Protein AF-A0A936YXE8-F1 (afdb_monomer)

Sequence (282 aa):
MVDDRVSVTRVWHALALAWVVAALAACGGGGRDASGGSGGDGSFGRTAAPPQVSLSLRAPGLVLSEQELAVTVPFGSLPARRSVQVTLPPSVLDWGATSTTPRLQASASDPSPAGTGTVFLDFWPALPGTYTEAVQVFAEARTGDIGSFLDSKTITVTYTVTANDAVEVAFFPQGADLTWKQGTPEPEAAERTVLAKPGVIARQREIQYLTFPPAAASHPLVNGWWLDGPEFMPAAMVCADDEAGSSSCLPPGTYTARLRYEIVEDGRSSDVFWPVTLQVVP

Organism: NCBI:txid1926872

Mean predicted aligned error: 12.69 Å

Radius of gyration: 28.57 Å; Cα contacts (8 Å, |Δi|>4): 526; chains: 1; bounding box: 62×54×100 Å

Solvent-accessible surface area (backbone atoms only — not comparable to full-atom values): 17238 Å² total; per-residue (Å²): 138,84,86,86,75,77,84,88,77,76,64,75,73,63,53,67,60,56,50,59,65,55,54,69,71,68,80,66,88,88,83,87,79,89,88,81,83,85,89,80,95,74,97,70,81,87,72,76,76,75,84,82,78,80,78,78,80,76,77,87,37,77,43,64,78,57,49,69,46,81,46,78,39,48,42,70,60,73,70,76,75,43,76,38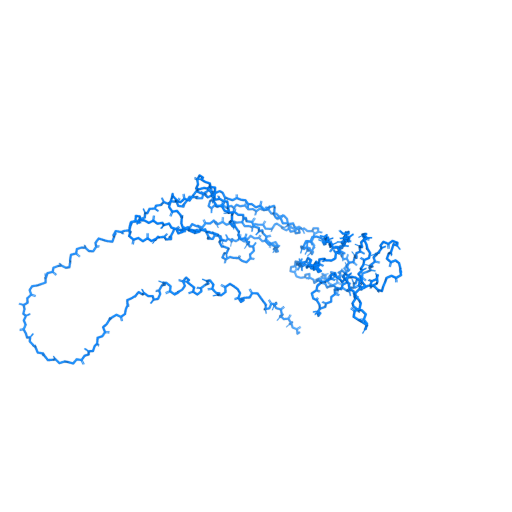,49,30,40,46,37,96,44,59,77,49,69,45,39,42,47,79,37,93,53,45,46,44,41,56,52,80,63,43,99,86,34,37,32,39,38,38,40,44,65,51,87,66,69,62,45,79,42,83,40,42,33,44,34,38,36,34,28,56,51,83,95,79,47,72,48,77,48,74,50,62,35,40,33,42,43,32,25,39,80,38,95,90,51,64,63,29,50,40,59,72,47,39,84,44,70,37,47,65,94,55,80,73,51,79,46,74,74,72,48,78,49,52,44,95,80,43,44,77,40,81,73,48,74,74,47,69,45,63,36,81,87,31,77,84,45,90,48,51,89,50,30,66,44,76,50,102,90,44,74,56,34,53,50,53,63,45,71,46,100,85,72,51,74,52,58,68,58,66,40,58,28,40,37,36,36,34,26,41,39,37,44,94,90,43,76,47,81,49,76,43,46,34,38,38,38,36,39,115

Nearest PDB structures (foldseek):
  8fwg-assembly1_W3  TM=2.254E-01  e=5.986E-04  Agrobacterium phage Milano
  8fxr-assembly1_S3  TM=2.329E-01  e=1.308E-03  Agrobacterium phage Milano
  8fxr-assembly1_U3  TM=2.269E-01  e=1.119E-03  Agrobacterium phage Milano
  8fxr-assembly1_73  TM=2.224E-01  e=1.308E-03  Agrobacterium phage Milano
  4wgk-assembly1_A  TM=4.251E-01  e=5.575E-02  Homo sapiens

Structure (mmCIF, N/CA/C/O backbone):
data_AF-A0A936YXE8-F1
#
_entry.id   AF-A0A936YXE8-F1
#
loop_
_atom_site.group_PDB
_atom_site.id
_atom_site.type_symbol
_atom_site.label_atom_id
_atom_site.label_alt_id
_atom_site.label_comp_id
_atom_site.label_asym_id
_atom_site.label_entity_id
_atom_site.label_seq_id
_atom_site.pdbx_PDB_ins_code
_atom_site.Cartn_x
_atom_site.Cartn_y
_atom_site.Cartn_z
_atom_site.occupancy
_atom_site.B_iso_or_equiv
_atom_site.auth_seq_id
_atom_site.auth_comp_id
_atom_site.auth_asym_id
_atom_site.auth_atom_id
_atom_site.pdbx_PDB_model_num
ATOM 1 N N . MET A 1 1 ? -25.794 17.349 -1.772 1.00 33.44 1 MET A N 1
ATOM 2 C CA . MET A 1 1 ? -24.549 18.140 -1.705 1.00 33.44 1 MET A CA 1
ATOM 3 C C . MET A 1 1 ? -23.424 17.126 -1.677 1.00 33.44 1 MET A C 1
ATOM 5 O O . MET A 1 1 ? -23.288 16.434 -0.680 1.00 33.44 1 MET A O 1
ATOM 9 N N . VAL A 1 2 ? -22.787 16.908 -2.825 1.00 28.45 2 VAL A N 1
ATOM 10 C CA . VAL A 1 2 ? -21.719 15.917 -3.022 1.00 28.45 2 VAL A CA 1
ATOM 11 C C . VAL A 1 2 ? -20.410 16.687 -2.900 1.00 28.45 2 VAL A C 1
ATOM 13 O O . VAL A 1 2 ? -20.225 17.658 -3.628 1.00 28.45 2 VAL A O 1
ATOM 16 N N . ASP A 1 3 ? -19.586 16.331 -1.920 1.00 25.86 3 ASP A N 1
ATOM 17 C CA . ASP A 1 3 ? -18.305 16.984 -1.641 1.00 25.86 3 ASP A CA 1
ATOM 18 C C . ASP A 1 3 ? -17.198 16.110 -2.246 1.00 25.86 3 ASP A C 1
ATOM 20 O O . ASP A 1 3 ? -16.768 15.120 -1.654 1.00 25.86 3 ASP A O 1
ATOM 24 N N . ASP A 1 4 ? -16.814 16.434 -3.482 1.00 32.56 4 ASP A N 1
ATOM 25 C CA . ASP A 1 4 ? -15.636 15.890 -4.156 1.00 32.56 4 ASP A CA 1
ATOM 26 C C . ASP A 1 4 ? -14.404 16.651 -3.654 1.00 32.56 4 ASP A C 1
ATOM 28 O O . ASP A 1 4 ? -14.085 17.745 -4.126 1.00 32.56 4 ASP A O 1
ATOM 32 N N . ARG A 1 5 ? -13.681 16.069 -2.695 1.00 28.09 5 ARG A N 1
ATOM 33 C CA . ARG A 1 5 ? -12.325 16.507 -2.343 1.00 28.09 5 ARG A CA 1
ATOM 34 C C . ARG A 1 5 ? -11.348 15.359 -2.530 1.00 28.09 5 ARG A C 1
ATOM 36 O O . ARG A 1 5 ? -10.971 14.663 -1.595 1.00 28.09 5 ARG A O 1
ATOM 43 N N . VAL A 1 6 ? -10.929 15.195 -3.781 1.00 30.84 6 VAL A N 1
ATOM 44 C CA . VAL A 1 6 ? -9.680 14.517 -4.138 1.00 30.84 6 VAL A CA 1
ATOM 45 C C . VAL A 1 6 ? -8.536 15.324 -3.518 1.00 30.84 6 VAL A C 1
ATOM 47 O O . VAL A 1 6 ? -8.451 16.534 -3.730 1.00 30.84 6 VAL A O 1
ATOM 50 N N . SER A 1 7 ? -7.678 14.685 -2.720 1.00 28.12 7 SER A N 1
ATOM 51 C CA . SER A 1 7 ? -6.535 15.338 -2.079 1.00 28.12 7 SER A CA 1
ATOM 52 C C . SER A 1 7 ? -5.498 15.767 -3.127 1.00 28.12 7 SER A C 1
ATOM 54 O O . SER A 1 7 ? -4.696 14.992 -3.647 1.00 28.12 7 SER A O 1
ATOM 56 N N . VAL A 1 8 ? -5.535 17.054 -3.470 1.00 31.64 8 VAL A N 1
ATOM 57 C CA . VAL A 1 8 ? -4.578 17.728 -4.351 1.00 31.64 8 VAL A CA 1
ATOM 58 C C . VAL A 1 8 ? -3.334 18.088 -3.539 1.00 31.64 8 VAL A C 1
ATOM 60 O O . VAL A 1 8 ? -3.192 19.221 -3.092 1.00 31.64 8 VAL A O 1
ATOM 63 N N . THR A 1 9 ? -2.417 17.143 -3.325 1.00 32.47 9 THR A N 1
ATOM 64 C CA . THR A 1 9 ? -1.121 17.496 -2.699 1.00 32.47 9 THR A CA 1
ATOM 65 C C . THR A 1 9 ? 0.112 16.817 -3.284 1.00 32.47 9 THR A C 1
ATOM 67 O O . THR A 1 9 ? 1.221 17.208 -2.939 1.00 32.47 9 THR A O 1
ATOM 70 N N . ARG A 1 10 ? -0.012 15.882 -4.237 1.00 39.97 10 ARG A N 1
ATOM 71 C CA . ARG A 1 10 ? 1.160 15.156 -4.779 1.00 39.97 10 ARG A CA 1
ATOM 72 C C . ARG A 1 10 ? 1.393 15.287 -6.287 1.00 39.97 10 ARG A C 1
ATOM 74 O O . ARG A 1 10 ? 2.032 14.439 -6.892 1.00 39.97 10 ARG A O 1
ATOM 81 N N . VAL A 1 11 ? 0.951 16.390 -6.895 1.00 37.09 11 VAL A N 1
ATOM 82 C CA . VAL A 1 11 ? 1.221 16.685 -8.323 1.00 37.09 11 VAL A CA 1
ATOM 83 C C . VAL A 1 11 ? 2.557 17.426 -8.540 1.00 37.09 11 VAL A C 1
ATOM 85 O O . VAL A 1 11 ? 3.088 17.448 -9.648 1.00 37.09 11 VAL A O 1
ATOM 88 N N . TRP A 1 12 ? 3.178 17.975 -7.491 1.00 29.72 12 TRP A N 1
ATOM 89 C CA . TRP A 1 12 ? 4.322 18.883 -7.660 1.00 29.72 12 TRP A CA 1
ATOM 90 C C . TRP A 1 12 ? 5.670 18.222 -7.993 1.00 29.72 12 TRP A C 1
ATOM 92 O O . TRP A 1 12 ? 6.509 18.882 -8.595 1.00 29.72 12 TRP A O 1
ATOM 102 N N . HIS A 1 13 ? 5.874 16.928 -7.713 1.00 31.58 13 HIS A N 1
ATOM 103 C CA . HIS A 1 13 ? 7.137 16.249 -8.062 1.00 31.58 13 HIS A CA 1
ATOM 104 C C . HIS A 1 13 ? 7.093 15.498 -9.406 1.00 31.58 13 HIS A C 1
ATOM 106 O O . HIS A 1 13 ? 8.131 15.329 -10.040 1.00 31.58 13 HIS A O 1
ATOM 112 N N . ALA A 1 14 ? 5.907 15.131 -9.906 1.00 34.88 14 ALA A N 1
ATOM 113 C CA . ALA A 1 14 ? 5.763 14.494 -11.221 1.00 34.88 14 ALA A CA 1
ATOM 114 C C . ALA A 1 14 ? 5.843 15.498 -12.392 1.00 34.88 14 ALA A C 1
ATOM 116 O O . ALA A 1 14 ? 6.224 15.137 -13.505 1.00 34.88 14 ALA A O 1
ATOM 117 N N . LEU A 1 15 ? 5.539 16.779 -12.149 1.00 34.34 15 LEU A N 1
ATOM 118 C CA . LEU A 1 15 ? 5.601 17.819 -13.181 1.00 34.34 15 LEU A CA 1
ATOM 119 C C . LEU A 1 15 ? 7.034 18.229 -13.556 1.00 34.34 15 LEU A C 1
ATOM 121 O O . LEU A 1 15 ? 7.252 18.652 -14.688 1.00 34.34 15 LEU A O 1
ATOM 125 N N . ALA A 1 16 ? 8.021 18.067 -12.670 1.00 35.66 16 ALA A N 1
ATOM 126 C CA . ALA A 1 16 ? 9.399 18.476 -12.960 1.00 35.66 16 ALA A CA 1
ATOM 127 C C . ALA A 1 16 ? 10.085 17.585 -14.020 1.00 35.66 16 ALA A C 1
ATOM 129 O O . ALA A 1 16 ? 10.886 18.080 -14.808 1.00 35.66 16 ALA A O 1
ATOM 130 N N . LEU A 1 17 ? 9.726 16.297 -14.103 1.00 35.75 17 LEU A N 1
ATOM 131 C CA . LEU A 1 17 ? 10.278 15.356 -15.091 1.00 35.75 17 LEU A CA 1
ATOM 132 C C . LEU A 1 17 ? 9.481 15.313 -16.405 1.00 35.75 17 LEU A C 1
ATOM 134 O O . LEU A 1 17 ? 10.069 15.114 -17.468 1.00 35.75 17 LEU A O 1
ATOM 138 N N . ALA A 1 18 ? 8.174 15.597 -16.373 1.00 37.59 18 ALA A N 1
ATOM 139 C CA . ALA A 1 18 ? 7.367 15.726 -17.591 1.00 37.59 18 ALA A CA 1
ATOM 140 C C . ALA A 1 18 ? 7.811 16.913 -18.475 1.00 37.59 18 ALA A C 1
ATOM 142 O O . ALA A 1 18 ? 7.709 16.850 -19.702 1.00 37.59 18 ALA A O 1
ATOM 143 N N . TRP A 1 19 ? 8.371 17.972 -17.876 1.00 33.53 19 TRP A N 1
ATOM 144 C CA . TRP A 1 19 ? 8.903 19.120 -18.619 1.00 33.53 19 TRP A CA 1
ATOM 145 C C . TRP A 1 19 ? 10.208 18.824 -19.373 1.00 33.53 19 TRP A C 1
ATOM 147 O O . TRP A 1 19 ? 10.432 19.406 -20.434 1.00 33.53 19 TRP A O 1
ATOM 157 N N . VAL A 1 20 ? 11.038 17.887 -18.904 1.00 39.16 20 VAL A N 1
ATOM 158 C CA . VAL A 1 20 ? 12.301 17.543 -19.585 1.00 39.16 20 VAL A CA 1
ATOM 159 C C . VAL A 1 20 ? 12.040 16.754 -20.875 1.00 39.16 20 VAL A C 1
ATOM 161 O O . VAL A 1 20 ? 12.696 16.995 -21.888 1.00 39.16 20 VAL A O 1
ATOM 164 N N . VAL A 1 21 ? 11.014 15.896 -20.893 1.00 41.50 21 VAL A N 1
ATOM 165 C CA . VAL A 1 21 ? 10.631 15.135 -22.098 1.00 41.50 21 VAL A CA 1
ATOM 166 C C . VAL A 1 21 ? 9.913 16.020 -23.130 1.00 41.50 21 VAL A C 1
ATOM 168 O O . VAL A 1 21 ? 10.118 15.851 -24.330 1.00 41.50 21 VAL A O 1
ATOM 171 N N . ALA A 1 22 ? 9.139 17.023 -22.695 1.00 39.38 22 ALA A N 1
ATOM 172 C CA . ALA A 1 22 ? 8.497 17.978 -23.605 1.00 39.38 22 ALA A CA 1
ATOM 173 C C . ALA A 1 22 ? 9.480 19.011 -24.201 1.00 39.38 22 ALA A C 1
ATOM 175 O O . ALA A 1 22 ? 9.325 19.413 -25.356 1.00 39.38 22 ALA A O 1
ATOM 176 N N . ALA A 1 23 ? 10.521 19.414 -23.461 1.00 38.66 23 ALA A N 1
ATOM 177 C CA . ALA A 1 23 ? 11.501 20.397 -23.933 1.00 38.66 23 ALA A CA 1
ATOM 178 C C . ALA A 1 23 ? 12.436 19.856 -25.035 1.00 38.66 23 ALA A C 1
ATOM 180 O O . ALA A 1 23 ? 12.863 20.615 -25.906 1.00 38.66 23 ALA A O 1
ATOM 181 N N . LEU A 1 24 ? 12.700 18.546 -25.069 1.00 40.72 24 LEU A N 1
ATOM 182 C CA . LEU A 1 24 ? 13.531 17.919 -26.108 1.00 40.72 24 LEU A CA 1
ATOM 183 C C . LEU A 1 24 ? 12.805 17.721 -27.451 1.00 40.72 24 LEU A C 1
ATOM 185 O O . LEU A 1 24 ? 13.463 17.556 -28.475 1.00 40.72 24 LEU A O 1
ATOM 189 N N . ALA A 1 25 ? 11.471 17.828 -27.484 1.00 40.38 25 ALA A N 1
ATOM 190 C CA . ALA A 1 25 ? 10.690 17.830 -28.724 1.00 40.38 25 ALA A CA 1
ATOM 191 C C . ALA A 1 25 ? 10.506 19.238 -29.338 1.00 40.38 25 ALA A C 1
ATOM 193 O O . ALA A 1 25 ? 10.075 19.348 -30.485 1.00 40.38 25 ALA A O 1
ATOM 194 N N . ALA A 1 26 ? 10.843 20.312 -28.610 1.00 37.78 26 ALA A N 1
ATOM 195 C CA . ALA A 1 26 ? 10.640 21.698 -29.053 1.00 37.78 26 ALA A CA 1
ATOM 196 C C . ALA A 1 26 ? 11.898 22.378 -29.637 1.00 37.78 26 ALA A C 1
ATOM 198 O O . ALA A 1 26 ? 11.785 23.414 -30.290 1.00 37.78 26 ALA A O 1
ATOM 199 N N . CYS A 1 27 ? 13.090 21.790 -29.489 1.00 39.31 27 CYS A N 1
ATOM 200 C CA . CYS A 1 27 ? 14.314 22.258 -30.156 1.00 39.31 27 CYS A CA 1
ATOM 201 C C . CYS A 1 27 ? 14.514 21.550 -31.504 1.00 39.31 27 CYS A C 1
ATOM 203 O O . CYS A 1 27 ? 15.524 20.899 -31.754 1.00 39.31 27 CYS A O 1
ATOM 205 N N . GLY A 1 28 ? 13.518 21.668 -32.381 1.00 37.16 28 GLY A N 1
ATOM 206 C CA . GLY A 1 28 ? 13.528 21.088 -33.718 1.00 37.16 28 GLY A CA 1
ATOM 207 C C . GLY A 1 28 ? 12.976 22.061 -34.751 1.00 37.16 28 GLY A C 1
ATOM 208 O O . GLY A 1 28 ? 11.832 21.936 -35.156 1.00 37.16 28 GLY A O 1
ATOM 209 N N . GLY A 1 29 ? 13.813 23.001 -35.197 1.00 42.44 29 GLY A N 1
ATOM 210 C CA . GLY A 1 29 ? 13.682 23.645 -36.508 1.00 42.44 29 GLY A CA 1
ATOM 211 C C . GLY A 1 29 ? 12.613 24.735 -36.651 1.00 42.44 29 GLY A C 1
ATOM 212 O O . GLY A 1 29 ? 11.443 24.464 -36.883 1.00 42.44 29 GLY A O 1
ATOM 213 N N . GLY A 1 30 ? 13.061 25.990 -36.665 1.00 33.00 30 GLY A N 1
ATOM 214 C CA . GLY A 1 30 ? 12.252 27.145 -37.058 1.00 33.00 30 GLY A CA 1
ATOM 215 C C . GLY A 1 30 ? 13.126 28.279 -37.577 1.00 33.00 30 GLY A C 1
ATOM 216 O O . GLY A 1 30 ? 13.186 29.344 -36.976 1.00 33.00 30 GLY A O 1
ATOM 217 N N . GLY A 1 31 ? 13.876 28.019 -38.648 1.00 39.53 31 GLY A N 1
ATOM 218 C CA . GLY A 1 31 ? 14.561 29.056 -39.415 1.00 39.53 31 GLY A CA 1
ATOM 219 C C . GLY A 1 31 ? 13.684 29.565 -40.560 1.00 39.53 31 GLY A C 1
ATOM 220 O O . GLY A 1 31 ? 12.925 28.778 -41.129 1.00 39.53 31 GLY A O 1
ATOM 221 N N . ARG A 1 32 ? 13.912 30.840 -40.916 1.00 37.28 32 ARG A N 1
ATOM 222 C CA . ARG A 1 32 ? 13.441 31.650 -42.065 1.00 37.28 32 ARG A CA 1
ATOM 223 C C . ARG A 1 32 ? 12.369 32.692 -41.736 1.00 37.28 32 ARG A C 1
ATOM 225 O O . ARG A 1 32 ? 11.424 32.396 -41.022 1.00 37.28 32 ARG A O 1
ATOM 232 N N . ASP A 1 33 ? 12.373 33.902 -42.289 1.00 38.84 33 ASP A N 1
ATOM 233 C CA . ASP A 1 33 ? 13.367 34.702 -43.021 1.00 38.84 33 ASP A CA 1
ATOM 234 C C . ASP A 1 33 ? 12.804 36.130 -43.098 1.00 38.84 33 ASP A C 1
ATOM 236 O O . ASP A 1 33 ? 11.589 36.334 -43.162 1.00 38.84 33 ASP A O 1
ATOM 240 N N . ALA A 1 34 ? 13.698 37.116 -43.130 1.00 41.16 34 ALA A N 1
ATOM 241 C CA . ALA A 1 34 ? 13.383 38.487 -43.494 1.00 41.16 34 ALA A CA 1
ATOM 242 C C . ALA A 1 34 ? 13.090 38.580 -45.002 1.00 41.16 34 ALA A C 1
ATOM 244 O O . ALA A 1 34 ? 13.895 38.169 -45.836 1.00 41.16 34 ALA A O 1
ATOM 245 N N . SER A 1 35 ? 11.945 39.161 -45.357 1.00 39.97 35 SER A N 1
ATOM 246 C CA . SER A 1 35 ? 11.599 39.525 -46.728 1.00 39.97 35 SER A CA 1
ATOM 247 C C . SER A 1 35 ? 12.104 40.930 -47.056 1.00 39.97 35 SER A C 1
ATOM 249 O O . SER A 1 35 ? 11.705 41.892 -46.398 1.00 39.97 35 SER A O 1
ATOM 251 N N . GLY A 1 36 ? 12.896 41.065 -48.122 1.00 39.38 36 GLY A N 1
ATOM 252 C CA . GLY A 1 36 ? 13.158 42.366 -48.731 1.00 39.38 36 GLY A CA 1
ATOM 253 C C . GLY A 1 36 ? 14.177 42.350 -49.868 1.00 39.38 36 GLY A C 1
ATOM 254 O O . GLY A 1 36 ? 15.348 42.604 -49.626 1.00 39.38 36 GLY A O 1
ATOM 255 N N . GLY A 1 37 ? 13.706 42.168 -51.108 1.00 37.62 37 GLY A N 1
ATOM 256 C CA . GLY A 1 37 ? 14.281 42.896 -52.248 1.00 37.62 37 GLY A CA 1
ATOM 257 C C . GLY A 1 37 ? 14.850 42.096 -53.425 1.00 37.62 37 GLY A C 1
ATOM 258 O O . GLY A 1 37 ? 15.997 41.680 -53.405 1.00 37.62 37 GLY A O 1
ATOM 259 N N . SER A 1 38 ? 14.064 42.086 -54.509 1.00 44.56 38 SER A N 1
ATOM 260 C CA . SER A 1 38 ? 14.473 42.437 -55.883 1.00 44.56 38 SER A CA 1
ATOM 261 C C . SER A 1 38 ? 15.465 41.551 -56.663 1.00 44.56 38 SER A C 1
ATOM 263 O O . SER A 1 38 ? 16.673 41.744 -56.591 1.00 44.56 38 SER A O 1
ATOM 265 N N . GLY A 1 39 ? 14.902 40.813 -57.631 1.00 45.38 39 GLY A N 1
ATOM 266 C CA . GLY A 1 39 ? 15.361 40.845 -59.029 1.00 45.38 39 GLY A CA 1
ATOM 267 C C . GLY A 1 39 ? 16.267 39.703 -59.497 1.00 45.38 39 GLY A C 1
ATOM 268 O O . GLY A 1 39 ? 17.323 39.464 -58.926 1.00 45.38 39 GLY A O 1
ATOM 269 N N . GLY A 1 40 ? 15.889 39.066 -60.610 1.00 38.94 40 GLY A N 1
ATOM 270 C CA . GLY A 1 40 ? 16.812 38.280 -61.433 1.00 38.94 40 GLY A CA 1
ATOM 271 C C . GLY A 1 40 ? 16.224 36.984 -61.978 1.00 38.94 40 GLY A C 1
ATOM 272 O O . GLY A 1 40 ? 16.252 35.958 -61.306 1.00 38.94 40 GLY A O 1
ATOM 273 N N . ASP A 1 41 ? 15.748 37.032 -63.223 1.00 53.50 41 ASP A N 1
ATOM 274 C CA . ASP A 1 41 ? 15.523 35.853 -64.058 1.00 53.50 41 ASP A CA 1
ATOM 275 C C . ASP A 1 41 ? 16.834 35.076 -64.249 1.00 53.50 41 ASP A C 1
ATOM 277 O O . ASP A 1 41 ? 17.849 35.628 -64.678 1.00 53.50 41 ASP A O 1
ATOM 281 N N . GLY A 1 42 ? 16.809 33.776 -63.956 1.00 39.50 42 GLY A N 1
ATOM 282 C CA . GLY A 1 42 ? 17.956 32.892 -64.134 1.00 39.50 42 GLY A CA 1
ATOM 283 C C . GLY A 1 42 ? 17.540 31.430 -64.089 1.00 39.50 42 GLY A C 1
ATOM 284 O O . GLY A 1 42 ? 17.472 30.824 -63.023 1.00 39.50 42 GLY A O 1
ATOM 285 N N . SER A 1 43 ? 17.260 30.848 -65.256 1.00 53.34 43 SER A N 1
ATOM 286 C CA . SER A 1 43 ? 17.037 29.412 -65.389 1.00 53.34 43 SER A CA 1
ATOM 287 C C . SER A 1 43 ? 18.349 28.663 -65.131 1.00 53.34 43 SER A C 1
ATOM 289 O O . SER A 1 43 ? 19.243 28.669 -65.976 1.00 53.34 43 SER A O 1
ATOM 291 N N . PHE A 1 44 ? 18.458 27.988 -63.991 1.00 42.12 44 PHE A N 1
ATOM 292 C CA . PHE A 1 44 ? 19.513 27.009 -63.735 1.00 42.12 44 PHE A CA 1
ATOM 293 C C . PHE A 1 44 ? 18.900 25.722 -63.184 1.00 42.12 44 PHE A C 1
ATOM 295 O O . PHE A 1 44 ? 17.954 25.740 -62.397 1.00 42.12 44 PHE A O 1
ATOM 302 N N . GLY A 1 45 ? 19.393 24.604 -63.718 1.00 47.56 45 GLY A N 1
ATOM 303 C CA . GLY A 1 45 ? 18.812 23.273 -63.614 1.00 47.56 45 GLY A CA 1
ATOM 304 C C . GLY A 1 45 ? 18.495 22.828 -62.190 1.00 47.56 45 GLY A C 1
ATOM 305 O O . GLY A 1 45 ? 19.242 23.077 -61.249 1.00 47.56 45 GLY A O 1
ATOM 306 N N . ARG A 1 46 ? 17.377 22.109 -62.059 1.00 42.31 46 ARG A N 1
ATOM 307 C CA . ARG A 1 46 ? 17.005 21.378 -60.848 1.00 42.31 46 ARG A CA 1
ATOM 308 C C . ARG A 1 46 ? 18.040 20.282 -60.591 1.00 42.31 46 ARG A C 1
ATOM 310 O O . ARG A 1 46 ? 17.918 19.178 -61.115 1.00 42.31 46 ARG A O 1
ATOM 317 N N . THR A 1 47 ? 19.050 20.576 -59.784 1.00 49.50 47 THR A N 1
ATOM 318 C CA . THR A 1 47 ? 19.871 19.550 -59.143 1.00 49.50 47 THR A CA 1
ATOM 319 C C . THR A 1 47 ? 18.956 18.801 -58.181 1.00 49.50 47 THR A C 1
ATOM 321 O O . THR A 1 47 ? 18.425 19.391 -57.240 1.00 49.50 47 THR A O 1
ATOM 324 N N . ALA A 1 48 ? 18.692 17.524 -58.461 1.00 56.44 48 ALA A N 1
ATOM 325 C CA . ALA A 1 48 ? 17.942 16.666 -57.555 1.00 56.44 48 ALA A CA 1
ATOM 326 C C . ALA A 1 48 ? 18.605 16.714 -56.171 1.00 56.44 48 ALA A C 1
ATOM 328 O O . ALA A 1 48 ? 19.820 16.532 -56.065 1.00 56.44 48 ALA A O 1
ATOM 329 N N . ALA A 1 49 ? 17.822 17.001 -55.128 1.00 56.81 49 ALA A N 1
ATOM 330 C CA . ALA A 1 49 ? 18.316 16.941 -53.760 1.00 56.81 49 ALA A CA 1
ATOM 331 C C . ALA A 1 49 ? 18.918 15.542 -53.525 1.00 56.81 49 ALA A C 1
ATOM 333 O O . ALA A 1 49 ? 18.281 14.553 -53.906 1.00 56.81 49 ALA A O 1
ATOM 334 N N . PRO A 1 50 ? 20.134 15.434 -52.958 1.00 56.88 50 PRO A N 1
ATOM 335 C CA . PRO A 1 50 ? 20.725 14.135 -52.680 1.00 56.88 50 PRO A CA 1
ATOM 336 C C . PRO A 1 50 ? 19.769 13.344 -51.776 1.00 56.88 50 PRO A C 1
ATOM 338 O O . PRO A 1 50 ? 19.147 13.947 -50.894 1.00 56.88 50 PRO A O 1
ATOM 341 N N . PRO A 1 51 ? 19.615 12.024 -51.986 1.00 49.41 51 PRO A N 1
ATOM 342 C CA . PRO A 1 51 ? 18.761 11.209 -51.137 1.00 49.41 51 PRO A CA 1
ATOM 343 C C . PRO A 1 51 ? 19.213 11.386 -49.688 1.00 49.41 51 PRO A C 1
ATOM 345 O O . PRO A 1 51 ? 20.346 11.059 -49.333 1.00 49.41 51 PRO A O 1
ATOM 348 N N . GLN A 1 52 ? 18.340 11.953 -48.857 1.00 42.66 52 GLN A N 1
ATOM 349 C CA . GLN A 1 52 ? 18.578 12.019 -47.425 1.00 42.66 52 GLN A CA 1
ATOM 350 C C . GLN A 1 52 ? 18.446 10.595 -46.891 1.00 42.66 52 GLN A C 1
ATOM 352 O O . GLN A 1 52 ? 17.346 10.084 -46.699 1.00 42.66 52 GLN A O 1
ATOM 357 N N . VAL A 1 53 ? 19.582 9.922 -46.718 1.00 40.94 53 VAL A N 1
ATOM 358 C CA . VAL A 1 53 ? 19.638 8.634 -46.034 1.00 40.94 53 VAL A CA 1
ATOM 359 C C . VAL A 1 53 ? 19.447 8.920 -44.549 1.00 40.94 53 VAL A C 1
ATOM 361 O O . VAL A 1 53 ? 20.380 9.323 -43.856 1.00 40.94 53 VAL A O 1
ATOM 364 N N . SER A 1 54 ? 18.223 8.742 -44.057 1.00 41.28 54 SER A N 1
ATOM 365 C CA . SER A 1 54 ? 17.940 8.710 -42.624 1.00 41.28 54 SER A CA 1
ATOM 366 C C . SER A 1 54 ? 18.587 7.454 -42.032 1.00 41.28 54 SER A C 1
ATOM 368 O O . SER A 1 54 ? 17.979 6.387 -41.980 1.00 41.28 54 SER A O 1
ATOM 370 N N . LEU A 1 55 ? 19.852 7.558 -41.622 1.00 40.88 55 LEU A N 1
ATOM 371 C CA . LEU A 1 55 ? 20.531 6.536 -40.827 1.00 40.88 55 LEU A CA 1
ATOM 372 C C . LEU A 1 55 ? 19.901 6.514 -39.429 1.00 40.88 55 LEU A C 1
ATOM 374 O O . LEU A 1 55 ? 20.361 7.168 -38.500 1.00 40.88 55 LEU A O 1
ATOM 378 N N . SER A 1 56 ? 18.818 5.751 -39.289 1.00 43.25 56 SER A N 1
ATOM 379 C CA . SER A 1 56 ? 18.309 5.296 -37.996 1.00 43.25 56 SER A CA 1
ATOM 380 C C . SER A 1 56 ? 19.316 4.286 -37.438 1.00 43.25 56 SER A C 1
ATOM 382 O O . SER A 1 56 ? 19.162 3.074 -37.611 1.00 43.25 56 SER A O 1
ATOM 384 N N . LEU A 1 57 ? 20.377 4.776 -36.797 1.00 44.91 57 LEU A N 1
ATOM 385 C CA . LEU A 1 57 ? 21.324 3.938 -36.069 1.00 44.91 57 LEU A CA 1
ATOM 386 C C . LEU A 1 57 ? 20.652 3.469 -34.765 1.00 44.91 57 LEU A C 1
ATOM 388 O O . LEU A 1 57 ? 20.887 4.006 -33.689 1.00 44.91 57 LEU A O 1
ATOM 392 N N . ARG A 1 58 ? 19.751 2.484 -34.860 1.00 48.38 58 ARG A N 1
ATOM 393 C CA . ARG A 1 58 ? 19.278 1.745 -33.686 1.00 48.38 58 ARG A CA 1
ATOM 394 C C . ARG A 1 58 ? 20.425 0.835 -33.266 1.00 48.38 58 ARG A C 1
ATOM 396 O O . ARG A 1 58 ? 20.658 -0.176 -33.920 1.00 48.38 58 ARG A O 1
ATOM 403 N N . ALA A 1 59 ? 21.131 1.181 -32.200 1.00 51.53 59 ALA A N 1
ATOM 404 C CA . ALA A 1 59 ? 21.858 0.187 -31.425 1.00 51.53 59 ALA A CA 1
ATOM 405 C C . ALA A 1 59 ? 20.870 -0.365 -30.381 1.00 51.53 59 ALA A C 1
ATOM 407 O O . ALA A 1 59 ? 20.684 0.270 -29.345 1.00 51.53 59 ALA A O 1
ATOM 408 N N . PRO A 1 60 ? 20.149 -1.473 -30.654 1.00 61.38 60 PRO A N 1
ATOM 409 C CA . PRO A 1 60 ? 19.316 -2.097 -29.637 1.00 61.38 60 PRO A CA 1
ATOM 410 C C . PRO A 1 60 ? 20.227 -2.618 -28.527 1.00 61.38 60 PRO A C 1
ATOM 412 O O . PRO A 1 60 ? 21.191 -3.334 -28.798 1.00 61.38 60 PRO A O 1
ATOM 415 N N . GLY A 1 61 ? 19.924 -2.258 -27.287 1.00 80.62 61 GLY A N 1
ATOM 416 C CA . GLY A 1 61 ? 20.698 -2.729 -26.140 1.00 80.62 61 GLY A CA 1
ATOM 417 C C . GLY A 1 61 ? 19.854 -2.966 -24.902 1.00 80.62 61 GLY A C 1
ATOM 418 O O . GLY A 1 61 ? 20.207 -3.823 -24.098 1.00 80.62 61 GLY A O 1
ATOM 419 N N . LEU A 1 62 ? 18.718 -2.273 -24.776 1.00 90.50 62 LEU A N 1
ATOM 420 C CA . LEU A 1 62 ? 17.774 -2.518 -23.699 1.00 90.50 62 LEU A CA 1
ATOM 421 C C . LEU A 1 62 ? 16.896 -3.732 -24.031 1.00 90.50 62 LEU A C 1
ATOM 423 O O . LEU A 1 62 ? 16.080 -3.702 -24.962 1.00 90.50 62 LEU A O 1
ATOM 427 N N . VAL A 1 63 ? 17.039 -4.797 -23.247 1.00 94.06 63 VAL A N 1
ATOM 428 C CA . VAL A 1 63 ? 16.228 -6.016 -23.360 1.00 94.06 63 VAL A CA 1
ATOM 429 C C . VAL A 1 63 ? 15.525 -6.272 -22.036 1.00 94.06 63 VAL A C 1
ATOM 431 O O . VAL A 1 63 ? 16.154 -6.304 -20.985 1.00 94.06 63 VAL A O 1
ATOM 434 N N . LEU A 1 64 ? 14.211 -6.470 -22.093 1.00 94.56 64 LEU A N 1
ATOM 435 C CA . LEU A 1 64 ? 13.402 -6.866 -20.945 1.00 94.56 64 LEU A CA 1
ATOM 436 C C . LEU A 1 64 ? 13.188 -8.378 -20.988 1.00 94.56 64 LEU A C 1
ATOM 438 O O . LEU A 1 64 ? 12.872 -8.912 -22.054 1.00 94.56 64 LEU A O 1
ATOM 442 N N . SER A 1 65 ? 13.313 -9.057 -19.846 1.00 94.94 65 SER A N 1
ATOM 443 C CA . SER A 1 65 ? 12.987 -10.486 -19.744 1.00 94.94 65 SER A CA 1
ATOM 444 C C . SER A 1 65 ? 11.504 -10.763 -19.987 1.00 94.94 65 SER A C 1
ATOM 446 O O . SER A 1 65 ? 11.144 -11.856 -20.411 1.00 94.94 65 SER A O 1
ATOM 448 N N . GLU A 1 66 ? 10.652 -9.774 -19.710 1.00 94.00 66 GLU A N 1
ATOM 449 C CA . GLU A 1 66 ? 9.202 -9.836 -19.856 1.00 94.00 66 GLU A CA 1
ATOM 450 C C . GLU A 1 66 ? 8.678 -8.442 -20.235 1.00 94.00 66 GLU A C 1
ATOM 452 O O . GLU A 1 66 ? 9.100 -7.437 -19.663 1.00 94.00 66 GLU A O 1
ATOM 457 N N . GLN A 1 67 ? 7.794 -8.371 -21.232 1.00 94.81 67 GLN A N 1
ATOM 458 C CA . GLN A 1 67 ? 7.174 -7.114 -21.691 1.00 94.81 67 GLN A CA 1
ATOM 459 C C . GLN A 1 67 ? 5.676 -7.059 -21.387 1.00 94.81 67 GLN A C 1
ATOM 461 O O . GLN A 1 67 ? 5.076 -5.990 -21.452 1.00 94.81 67 GLN A O 1
ATOM 466 N N . GLU A 1 68 ? 5.083 -8.195 -21.033 1.00 96.94 68 GLU A N 1
ATOM 467 C CA . GLU A 1 68 ? 3.675 -8.325 -20.694 1.00 96.94 68 GLU A CA 1
ATOM 468 C C . GLU A 1 68 ? 3.563 -9.128 -19.404 1.00 96.94 68 GLU A C 1
ATOM 470 O O . GLU A 1 68 ? 4.010 -10.268 -19.356 1.00 96.94 68 GLU A O 1
ATOM 475 N N . LEU A 1 69 ? 2.967 -8.541 -18.368 1.00 96.62 69 LEU A N 1
ATOM 476 C CA . LEU A 1 69 ? 2.627 -9.245 -17.136 1.00 96.62 69 LEU A CA 1
ATOM 477 C C . LEU A 1 69 ? 1.116 -9.290 -16.961 1.00 96.62 69 LEU A C 1
ATOM 479 O O . LEU A 1 69 ? 0.429 -8.281 -17.113 1.00 96.62 69 LEU A O 1
ATOM 483 N N . ALA A 1 70 ? 0.606 -10.441 -16.539 1.00 97.25 70 ALA A N 1
ATOM 484 C CA . ALA A 1 70 ? -0.756 -10.577 -16.046 1.00 97.25 70 ALA A CA 1
ATOM 485 C C . ALA A 1 70 ? -0.726 -10.863 -14.543 1.00 97.25 70 ALA A C 1
ATOM 487 O O . ALA A 1 70 ? -0.056 -11.789 -14.083 1.00 97.25 70 ALA A O 1
ATOM 488 N N . VAL A 1 71 ? -1.458 -10.064 -13.770 1.00 97.50 71 VAL A N 1
ATOM 489 C CA . VAL A 1 71 ? -1.550 -10.192 -12.313 1.00 97.50 71 VAL A CA 1
ATOM 490 C C . VAL A 1 71 ? -3.017 -10.191 -11.919 1.00 97.50 71 VAL A C 1
ATOM 492 O O . VAL A 1 71 ? -3.773 -9.321 -12.339 1.00 97.50 71 VAL A O 1
ATOM 495 N N . THR A 1 72 ? -3.431 -11.180 -11.128 1.00 98.12 72 THR A N 1
ATOM 496 C CA . THR A 1 72 ? -4.808 -11.301 -10.635 1.00 98.12 72 THR A CA 1
ATOM 497 C C . THR A 1 72 ? -4.813 -11.501 -9.127 1.00 98.12 72 THR A C 1
ATOM 499 O O . THR A 1 72 ? -4.109 -12.377 -8.627 1.00 98.12 72 THR A O 1
ATOM 502 N N . VAL A 1 73 ? -5.607 -10.707 -8.410 1.00 97.38 73 VAL A N 1
ATOM 503 C CA . VAL A 1 73 ? -5.795 -10.803 -6.951 1.00 97.38 73 VAL A CA 1
ATOM 504 C C . VAL A 1 73 ? -7.255 -10.544 -6.580 1.00 97.38 73 VAL A C 1
ATOM 506 O O . VAL A 1 73 ? -7.938 -9.821 -7.303 1.00 97.38 73 VAL A O 1
ATOM 509 N N . PRO A 1 74 ? -7.758 -11.092 -5.465 1.00 97.19 74 PRO A N 1
ATOM 510 C CA . PRO A 1 74 ? -9.072 -10.722 -4.958 1.00 97.19 74 PRO A CA 1
ATOM 511 C C . PRO A 1 74 ? -9.073 -9.310 -4.368 1.00 97.19 74 PRO A C 1
ATOM 513 O O . PRO A 1 74 ? -8.075 -8.847 -3.808 1.00 97.19 74 PRO A O 1
ATOM 516 N N . PHE A 1 75 ? -10.225 -8.641 -4.430 1.00 96.38 75 PHE A N 1
ATOM 517 C CA . PHE A 1 75 ? -10.454 -7.391 -3.712 1.00 96.38 75 PHE A CA 1
ATOM 518 C C . PHE A 1 75 ? -10.165 -7.563 -2.213 1.00 96.38 75 PHE A C 1
ATOM 520 O O . PHE A 1 75 ? -10.553 -8.563 -1.601 1.00 96.38 75 PHE A O 1
ATOM 527 N N . GLY A 1 76 ? -9.447 -6.594 -1.637 1.00 93.38 76 GLY A N 1
ATOM 528 C CA . GLY A 1 76 ? -8.923 -6.671 -0.269 1.00 93.38 76 GLY A CA 1
ATOM 529 C C . GLY A 1 76 ? -7.505 -7.232 -0.137 1.00 93.38 76 GLY A C 1
ATOM 530 O O . GLY A 1 76 ? -7.007 -7.359 0.980 1.00 93.38 76 GLY A O 1
ATOM 531 N N . SER A 1 77 ? -6.843 -7.558 -1.250 1.00 94.12 77 SER A N 1
ATOM 532 C CA . SER A 1 77 ? -5.457 -8.041 -1.278 1.00 94.12 77 SER A CA 1
ATOM 533 C C . SER A 1 77 ? -4.592 -7.225 -2.235 1.00 94.12 77 SER A C 1
ATOM 535 O O . SER A 1 77 ? -5.094 -6.655 -3.202 1.00 94.12 77 SER A O 1
ATOM 537 N N . LEU A 1 78 ? -3.285 -7.190 -1.971 1.00 94.25 78 LEU A N 1
ATOM 538 C CA . LEU A 1 78 ? -2.290 -6.672 -2.908 1.00 94.25 78 LEU A CA 1
ATOM 539 C C . LEU A 1 78 ? -1.467 -7.823 -3.485 1.00 94.25 78 LEU A C 1
ATOM 541 O O . LEU A 1 78 ? -1.159 -8.777 -2.763 1.00 94.25 78 LEU A O 1
ATOM 545 N N . PRO A 1 79 ? -1.078 -7.747 -4.766 1.00 95.06 79 PRO A N 1
ATOM 546 C CA . PRO A 1 79 ? -0.068 -8.636 -5.309 1.00 95.06 79 PRO A CA 1
ATOM 547 C C . PRO A 1 79 ? 1.244 -8.500 -4.537 1.00 95.06 79 PRO A C 1
ATOM 549 O O . PRO A 1 79 ? 1.630 -7.403 -4.133 1.00 95.06 79 PRO A O 1
ATOM 552 N N . ALA A 1 80 ? 1.975 -9.605 -4.399 1.00 94.19 80 ALA A N 1
ATOM 553 C CA . ALA A 1 80 ? 3.375 -9.521 -4.008 1.00 94.19 80 ALA A CA 1
ATOM 554 C C . ALA A 1 80 ? 4.159 -8.710 -5.053 1.00 94.19 80 ALA A C 1
ATOM 556 O O . ALA A 1 80 ? 3.879 -8.812 -6.254 1.00 94.19 80 ALA A O 1
ATOM 557 N N . ARG A 1 81 ? 5.167 -7.953 -4.596 1.00 95.50 81 ARG A N 1
ATOM 558 C CA . ARG A 1 81 ? 6.098 -7.218 -5.463 1.00 95.50 81 ARG A CA 1
ATOM 559 C C . ARG A 1 81 ? 6.599 -8.120 -6.589 1.00 95.50 81 ARG A C 1
ATOM 561 O O . ARG A 1 81 ? 7.054 -9.240 -6.345 1.00 95.50 81 ARG A O 1
ATOM 568 N N . ARG A 1 82 ? 6.537 -7.620 -7.823 1.00 96.88 82 ARG A N 1
ATOM 569 C CA . ARG A 1 82 ? 7.053 -8.320 -9.009 1.00 96.88 82 ARG A CA 1
ATOM 570 C C . ARG A 1 82 ? 8.388 -7.719 -9.418 1.00 96.88 82 ARG A C 1
ATOM 572 O O . ARG A 1 82 ? 8.663 -6.556 -9.131 1.00 96.88 82 ARG A O 1
ATOM 579 N N . SER A 1 83 ? 9.211 -8.511 -10.089 1.00 96.19 83 SER A N 1
ATOM 580 C CA . SER A 1 83 ? 10.469 -8.046 -10.657 1.00 96.19 83 SER A CA 1
ATOM 581 C C . SER A 1 83 ? 10.598 -8.480 -12.111 1.00 96.19 83 SER A C 1
ATOM 583 O O . SER A 1 83 ? 10.211 -9.589 -12.472 1.00 96.19 83 SER A O 1
ATOM 585 N N . VAL A 1 84 ? 11.146 -7.595 -12.939 1.00 96.12 84 VAL A N 1
ATOM 586 C CA . VAL A 1 84 ? 11.482 -7.860 -14.341 1.00 96.12 84 VAL A CA 1
ATOM 587 C C . VAL A 1 84 ? 12.975 -7.631 -14.507 1.00 96.12 84 VAL A C 1
ATOM 589 O O . VAL A 1 84 ? 13.499 -6.591 -14.103 1.00 96.12 84 VAL A O 1
ATOM 592 N N . GLN A 1 85 ? 13.671 -8.620 -15.066 1.00 96.44 85 GLN A N 1
ATOM 593 C CA . GLN A 1 85 ? 15.097 -8.498 -15.340 1.00 96.44 85 GLN A CA 1
ATOM 594 C C . GLN A 1 85 ? 15.306 -7.668 -16.601 1.00 96.44 85 GLN A C 1
ATOM 596 O O . GLN A 1 85 ? 14.577 -7.798 -17.589 1.00 96.44 85 GLN A O 1
ATOM 601 N N . VAL A 1 86 ? 16.324 -6.820 -16.559 1.00 95.25 86 VAL A N 1
ATOM 602 C CA . VAL A 1 86 ? 16.672 -5.910 -17.643 1.00 95.25 86 VAL A CA 1
ATOM 603 C C . VAL A 1 86 ? 18.128 -6.134 -18.008 1.00 95.25 86 VAL A C 1
ATOM 605 O O . VAL A 1 86 ? 19.007 -6.053 -17.156 1.00 95.25 86 VAL A O 1
ATOM 608 N N . THR A 1 87 ? 18.401 -6.401 -19.277 1.00 94.69 87 THR A N 1
ATOM 609 C CA . THR A 1 87 ? 19.755 -6.329 -19.826 1.00 94.69 87 THR A CA 1
ATOM 610 C C . THR A 1 87 ? 19.952 -4.942 -20.411 1.00 94.69 87 THR A C 1
ATOM 612 O O . THR A 1 87 ? 19.139 -4.482 -21.214 1.00 94.69 87 THR A O 1
ATOM 615 N N . LEU A 1 88 ? 21.013 -4.275 -19.972 1.00 92.44 88 LEU A N 1
ATOM 616 C CA . LEU A 1 88 ? 21.364 -2.921 -20.366 1.00 92.44 88 LEU A CA 1
ATOM 617 C C . LEU A 1 88 ? 22.436 -2.940 -21.462 1.00 92.44 88 LEU A C 1
ATOM 619 O O . LEU A 1 88 ? 23.234 -3.880 -21.545 1.00 92.44 88 LEU A O 1
ATOM 623 N N . PRO A 1 89 ? 22.501 -1.886 -22.289 1.00 88.62 89 PRO A N 1
ATOM 624 C CA . PRO A 1 89 ? 23.594 -1.714 -23.234 1.00 88.62 89 PRO A CA 1
ATOM 625 C C . PRO A 1 89 ? 24.963 -1.646 -22.515 1.00 88.62 89 PRO A C 1
ATOM 627 O O . PRO A 1 89 ? 25.061 -1.030 -21.453 1.00 88.62 89 PRO A O 1
ATOM 630 N N . PRO A 1 90 ? 26.050 -2.179 -23.113 1.00 83.19 90 PRO A N 1
ATOM 631 C CA . PRO A 1 90 ? 27.401 -2.182 -22.524 1.00 83.19 90 PRO A CA 1
ATOM 632 C C . PRO A 1 90 ? 27.998 -0.801 -22.190 1.00 83.19 90 PRO A C 1
ATOM 634 O O . PRO A 1 90 ? 29.027 -0.724 -21.526 1.00 83.19 90 PRO A O 1
ATOM 637 N N . SER A 1 91 ? 27.388 0.283 -22.674 1.00 86.62 91 SER A N 1
ATOM 638 C CA . SER A 1 91 ? 27.818 1.676 -22.504 1.00 86.62 91 SER A CA 1
ATOM 639 C C . SER A 1 91 ? 26.747 2.551 -21.839 1.00 86.62 91 SER A C 1
ATOM 641 O O . SER A 1 91 ? 26.658 3.746 -22.137 1.00 86.62 91 SER A O 1
ATOM 643 N N . VAL A 1 92 ? 25.912 1.956 -20.978 1.00 90.31 92 VAL A N 1
ATOM 644 C CA . VAL A 1 92 ? 24.878 2.677 -20.224 1.00 90.31 92 VAL A CA 1
ATOM 645 C C . VAL A 1 92 ? 25.505 3.768 -19.347 1.00 90.31 92 VAL A C 1
ATOM 647 O O . VAL A 1 92 ? 26.488 3.535 -18.644 1.00 90.31 92 VAL A O 1
ATOM 650 N N . LEU A 1 93 ? 24.964 4.977 -19.448 1.00 89.56 93 LEU A N 1
ATOM 651 C CA . LEU A 1 93 ? 25.337 6.146 -18.653 1.00 89.56 93 LEU A CA 1
ATOM 652 C C . LEU A 1 93 ? 24.351 6.341 -17.504 1.00 89.56 93 LEU A C 1
ATOM 654 O O . LEU A 1 93 ? 24.768 6.610 -16.383 1.00 89.56 93 LEU A O 1
ATOM 658 N N . ASP A 1 94 ? 23.066 6.175 -17.805 1.00 91.19 94 ASP A N 1
ATOM 659 C CA . ASP A 1 94 ? 21.964 6.259 -16.856 1.00 91.19 94 ASP A CA 1
ATOM 660 C C . ASP A 1 94 ? 20.824 5.350 -17.324 1.00 91.19 94 ASP A C 1
ATOM 662 O O . ASP A 1 94 ? 20.705 5.038 -18.513 1.00 91.19 94 ASP A O 1
ATOM 666 N N . TRP A 1 95 ? 19.988 4.892 -16.403 1.00 94.69 95 TRP A N 1
ATOM 667 C CA . TRP A 1 95 ? 18.790 4.134 -16.726 1.00 94.69 95 TRP A CA 1
ATOM 668 C C . TRP A 1 95 ? 17.794 4.180 -15.573 1.00 94.69 95 TRP A C 1
ATOM 670 O O . TRP A 1 95 ? 18.135 4.440 -14.422 1.00 94.69 95 TRP A O 1
ATOM 680 N N . GLY A 1 96 ? 16.540 3.873 -15.874 1.00 95.38 96 GLY A N 1
ATOM 681 C CA . GLY A 1 96 ? 15.516 3.824 -14.851 1.00 95.38 96 GLY A CA 1
ATOM 682 C C . GLY A 1 96 ? 14.215 3.229 -15.342 1.00 95.38 96 GLY A C 1
ATOM 683 O O . GLY A 1 96 ? 14.077 2.778 -16.483 1.00 95.38 96 GLY A O 1
ATOM 684 N N . ALA A 1 97 ? 13.242 3.233 -14.441 1.00 96.62 97 ALA A N 1
ATOM 685 C CA . ALA A 1 97 ? 11.879 2.840 -14.727 1.00 96.62 97 ALA A CA 1
ATOM 686 C C . ALA A 1 97 ? 10.922 3.843 -14.095 1.00 96.62 97 ALA A C 1
ATOM 688 O O . ALA A 1 97 ? 11.102 4.252 -12.950 1.00 96.62 97 ALA A O 1
ATOM 689 N N . THR A 1 98 ? 9.895 4.222 -14.843 1.00 95.94 98 THR A N 1
ATOM 690 C CA . THR A 1 98 ? 8.837 5.108 -14.366 1.00 95.94 98 THR A CA 1
ATOM 691 C C . THR A 1 98 ? 7.479 4.520 -14.706 1.00 95.94 98 THR A C 1
ATOM 693 O O . THR A 1 98 ? 7.272 3.982 -15.797 1.00 95.94 98 THR A O 1
ATOM 696 N N . SER A 1 99 ? 6.549 4.592 -13.758 1.00 94.31 99 SER A N 1
ATOM 697 C CA . SER A 1 99 ? 5.162 4.245 -14.034 1.00 94.31 99 SER A CA 1
ATOM 698 C C . SER A 1 99 ? 4.471 5.416 -14.719 1.00 94.31 99 SER A C 1
ATOM 700 O O . SER A 1 99 ? 4.642 6.571 -14.332 1.00 94.31 99 SER A O 1
ATOM 702 N N . THR A 1 100 ? 3.671 5.112 -15.731 1.00 87.38 100 THR A N 1
ATOM 703 C CA . THR A 1 100 ? 2.866 6.109 -16.454 1.00 87.38 100 THR A CA 1
ATOM 704 C C . THR A 1 100 ? 1.402 6.098 -16.019 1.00 87.38 100 THR A C 1
ATOM 706 O O . THR A 1 100 ? 0.604 6.905 -16.494 1.00 87.38 100 THR A O 1
ATOM 709 N N . THR A 1 101 ? 1.043 5.198 -15.102 1.00 87.12 101 THR A N 1
ATOM 710 C CA . THR A 1 101 ? -0.332 4.946 -14.677 1.00 87.12 101 THR A CA 1
ATOM 711 C C . THR A 1 101 ? -0.429 4.864 -13.144 1.00 87.12 101 THR A C 1
ATOM 713 O O . THR A 1 101 ? 0.552 4.546 -12.469 1.00 87.12 101 THR A O 1
ATOM 716 N N . PRO A 1 102 ? -1.586 5.209 -12.549 1.00 87.75 102 PRO A N 1
ATOM 717 C CA . PRO A 1 102 ? -1.659 5.528 -11.124 1.00 87.75 102 PRO A CA 1
ATOM 718 C C . PRO A 1 102 ? -1.684 4.313 -10.190 1.00 87.75 102 PRO A C 1
ATOM 720 O O . PRO A 1 102 ? -1.508 4.499 -8.990 1.00 87.75 102 PRO A O 1
ATOM 723 N N . ARG A 1 103 ? -1.935 3.088 -10.684 1.00 91.50 103 ARG A N 1
AT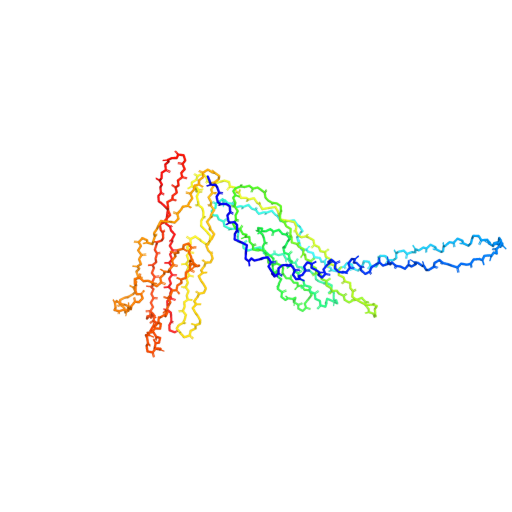OM 724 C CA . ARG A 1 103 ? -2.095 1.904 -9.810 1.00 91.50 103 ARG A CA 1
ATOM 725 C C . ARG A 1 103 ? -0.849 1.040 -9.729 1.00 91.50 103 ARG A C 1
ATOM 727 O O . ARG A 1 103 ? -0.877 -0.055 -9.168 1.00 91.50 103 ARG A O 1
ATOM 734 N N . LEU A 1 104 ? 0.242 1.538 -10.283 1.00 94.00 104 LEU A N 1
ATOM 735 C CA . LEU A 1 104 ? 1.510 0.852 -10.354 1.00 94.00 104 LEU A CA 1
ATOM 736 C C . LEU A 1 104 ? 2.612 1.846 -10.011 1.00 94.00 104 LEU A C 1
ATOM 738 O O . LEU A 1 104 ? 2.622 2.971 -10.507 1.00 94.00 104 LEU A O 1
ATOM 742 N N . GLN A 1 105 ? 3.542 1.428 -9.168 1.00 95.06 105 GLN A N 1
ATOM 743 C CA . GLN A 1 105 ? 4.797 2.119 -8.938 1.00 95.06 105 GLN A CA 1
ATOM 744 C C . GLN A 1 105 ? 5.925 1.253 -9.486 1.00 95.06 105 GLN A C 1
ATOM 746 O O . GLN A 1 105 ? 5.931 0.033 -9.322 1.00 95.06 105 GLN A O 1
ATOM 751 N N . ALA A 1 106 ? 6.877 1.903 -10.146 1.00 96.25 106 ALA A N 1
ATOM 752 C CA . ALA A 1 106 ? 8.079 1.261 -10.641 1.00 96.25 106 ALA A CA 1
ATOM 753 C C . ALA A 1 106 ? 9.297 1.851 -9.936 1.00 96.25 106 ALA A C 1
ATOM 755 O O . ALA A 1 106 ? 9.364 3.058 -9.702 1.00 96.25 106 ALA A O 1
ATOM 756 N N . SER A 1 107 ? 10.259 0.995 -9.618 1.00 95.56 107 SER A N 1
ATOM 757 C CA . SER A 1 107 ? 11.600 1.398 -9.200 1.00 95.56 107 SER A CA 1
ATOM 758 C C . SER A 1 107 ? 12.635 0.515 -9.889 1.00 95.56 107 SER A C 1
ATOM 760 O O . SER A 1 107 ? 12.324 -0.589 -10.335 1.00 95.56 107 SER A O 1
ATOM 762 N N . ALA A 1 108 ? 13.860 1.012 -10.011 1.00 94.62 108 ALA A N 1
ATOM 763 C CA . ALA A 1 108 ? 14.979 0.282 -10.587 1.00 94.62 108 ALA A CA 1
ATOM 764 C C . ALA A 1 108 ? 16.042 0.042 -9.509 1.00 94.62 108 ALA A C 1
ATOM 766 O O . ALA A 1 108 ? 16.264 0.900 -8.655 1.00 94.62 108 ALA A O 1
ATOM 767 N N . SER A 1 109 ? 16.677 -1.129 -9.527 1.00 92.44 109 SER A N 1
ATOM 768 C CA . SER A 1 109 ? 17.906 -1.373 -8.764 1.00 92.44 109 SER A CA 1
ATOM 769 C C . SER A 1 109 ? 19.110 -0.801 -9.498 1.00 92.44 109 SER A C 1
ATOM 771 O O . SER A 1 109 ? 19.054 -0.639 -10.709 1.00 92.44 109 SER A O 1
ATOM 773 N N . ASP A 1 110 ? 20.243 -0.633 -8.823 1.00 84.81 110 ASP A N 1
ATOM 774 C CA . ASP A 1 110 ? 21.501 -0.403 -9.533 1.00 84.81 110 ASP A CA 1
ATOM 775 C C . ASP A 1 110 ? 21.831 -1.581 -10.469 1.00 84.81 110 ASP A C 1
ATOM 777 O O . ASP A 1 110 ? 21.455 -2.733 -10.190 1.00 84.81 110 ASP A O 1
ATOM 781 N N . PRO A 1 111 ? 22.507 -1.319 -11.600 1.00 81.44 111 PRO A N 1
ATOM 782 C CA . PRO A 1 111 ? 22.903 -2.369 -12.515 1.00 81.44 111 PRO A CA 1
ATOM 783 C C . PRO A 1 111 ? 24.073 -3.169 -11.939 1.00 81.44 111 PRO A C 1
ATOM 785 O O . PRO A 1 111 ? 25.007 -2.631 -11.345 1.00 81.44 111 PRO A O 1
ATOM 788 N N . SER A 1 112 ? 24.045 -4.480 -12.147 1.00 82.12 112 SER A N 1
ATOM 789 C CA . SER A 1 112 ? 25.162 -5.356 -11.826 1.00 82.12 112 SER A CA 1
ATOM 790 C C . SER A 1 112 ? 26.369 -5.054 -12.730 1.00 82.12 112 SER A C 1
ATOM 792 O O . SER A 1 112 ? 26.202 -4.534 -13.839 1.00 82.12 112 SER A O 1
ATOM 794 N N . PRO A 1 113 ? 27.586 -5.478 -12.340 1.00 76.06 113 PRO A N 1
ATOM 795 C CA . PRO A 1 113 ? 28.764 -5.395 -13.207 1.00 76.06 113 PRO A CA 1
ATOM 796 C C . PRO A 1 113 ? 28.610 -6.121 -14.554 1.00 76.06 113 PRO A C 1
ATOM 798 O O . PRO A 1 113 ? 29.360 -5.847 -15.484 1.00 76.06 113 PRO A O 1
ATOM 801 N N . ALA A 1 114 ? 27.646 -7.044 -14.672 1.00 76.50 114 ALA A N 1
ATOM 802 C CA . ALA A 1 114 ? 27.328 -7.748 -15.912 1.00 76.50 114 ALA A CA 1
ATOM 803 C C . ALA A 1 114 ? 26.382 -6.956 -16.839 1.00 76.50 114 ALA A C 1
ATOM 805 O O . ALA A 1 114 ? 25.944 -7.489 -17.856 1.00 76.50 114 ALA A O 1
ATOM 806 N N . GLY A 1 115 ? 26.040 -5.709 -16.493 1.00 86.81 115 GLY A N 1
ATOM 807 C CA . GLY A 1 115 ? 25.112 -4.883 -17.265 1.00 86.81 115 GLY A CA 1
ATOM 808 C C . GLY A 1 115 ? 23.656 -5.319 -17.114 1.00 86.81 115 GLY A C 1
ATOM 809 O O . GLY A 1 115 ? 22.865 -5.145 -18.037 1.00 86.81 115 GLY A O 1
ATOM 810 N N . THR A 1 116 ? 23.285 -5.917 -15.978 1.00 91.50 116 THR A N 1
ATOM 811 C CA . THR A 1 116 ? 21.903 -6.347 -15.716 1.00 91.50 116 THR A CA 1
ATOM 812 C C . THR A 1 116 ? 21.282 -5.558 -14.574 1.00 91.50 116 THR A C 1
ATOM 814 O O . THR A 1 116 ? 21.849 -5.495 -13.488 1.00 91.50 116 THR A O 1
ATOM 817 N N . GLY A 1 117 ? 20.102 -4.995 -14.796 1.00 93.50 117 GLY A N 1
ATOM 818 C CA . GLY A 1 117 ? 19.297 -4.312 -13.791 1.00 93.50 117 GLY A CA 1
ATOM 819 C C . GLY A 1 117 ? 18.034 -5.092 -13.435 1.00 93.50 117 GLY A C 1
ATOM 820 O O . GLY A 1 117 ? 17.643 -6.026 -14.135 1.00 93.50 117 GLY A O 1
ATOM 821 N N . THR A 1 118 ? 17.368 -4.697 -12.353 1.00 96.25 118 THR A N 1
ATOM 822 C CA . THR A 1 118 ? 16.035 -5.200 -12.003 1.00 96.25 118 THR A CA 1
ATOM 823 C C . THR A 1 118 ? 15.054 -4.043 -11.893 1.00 96.25 118 THR A C 1
ATOM 825 O O . THR A 1 118 ? 15.329 -3.062 -11.207 1.00 96.25 118 THR A O 1
ATOM 828 N N . VAL A 1 119 ? 13.895 -4.174 -12.537 1.00 97.00 119 VAL A N 1
ATOM 829 C CA . VAL A 1 119 ? 12.747 -3.286 -12.323 1.00 97.00 119 VAL A CA 1
ATOM 830 C C . VAL A 1 119 ? 11.814 -3.950 -11.323 1.00 97.00 119 VAL A C 1
ATOM 832 O O . VAL A 1 119 ? 11.363 -5.070 -11.562 1.00 97.00 119 VAL A O 1
ATOM 835 N N . PHE A 1 120 ? 11.525 -3.276 -10.215 1.00 97.69 120 PHE A N 1
ATOM 836 C CA . PHE A 1 120 ? 10.535 -3.701 -9.233 1.00 97.69 120 PHE A CA 1
ATOM 837 C C . PHE A 1 120 ? 9.204 -3.006 -9.490 1.00 97.69 120 PHE A C 1
ATOM 839 O O . PHE A 1 120 ? 9.159 -1.802 -9.746 1.00 97.69 120 PHE A O 1
ATOM 846 N N . LEU A 1 121 ? 8.132 -3.784 -9.401 1.00 97.25 121 LEU A N 1
ATOM 847 C CA . LEU A 1 121 ? 6.762 -3.356 -9.629 1.00 97.25 121 LEU A CA 1
ATOM 848 C C . LEU A 1 121 ? 5.966 -3.545 -8.337 1.00 97.25 121 LEU A C 1
ATOM 850 O O . LEU A 1 121 ? 5.771 -4.680 -7.884 1.00 97.25 121 LEU A O 1
ATOM 854 N N . ASP A 1 122 ? 5.509 -2.431 -7.775 1.00 96.00 122 ASP A N 1
ATOM 855 C CA . ASP A 1 122 ? 4.653 -2.377 -6.595 1.00 96.00 122 ASP A CA 1
ATOM 856 C C . ASP A 1 122 ? 3.251 -1.920 -7.005 1.00 96.00 122 ASP A C 1
ATOM 858 O O . ASP A 1 122 ? 3.080 -0.953 -7.749 1.00 96.00 122 ASP A O 1
ATOM 862 N N . PHE A 1 123 ? 2.236 -2.644 -6.547 1.00 95.19 123 PHE A N 1
ATOM 863 C CA . PHE A 1 123 ? 0.850 -2.440 -6.956 1.00 95.19 123 PHE A CA 1
ATOM 864 C C . PHE A 1 123 ? 0.101 -1.647 -5.899 1.00 95.19 123 PHE A C 1
ATOM 866 O O . PHE A 1 123 ? 0.195 -1.941 -4.707 1.00 95.19 123 PHE A O 1
ATOM 873 N N . TRP A 1 124 ? -0.698 -0.687 -6.349 1.00 94.69 124 TRP A N 1
ATOM 874 C CA . TRP A 1 124 ? -1.591 0.051 -5.473 1.00 94.69 124 TRP A CA 1
ATOM 875 C C . TRP A 1 124 ? -2.953 -0.644 -5.353 1.00 94.69 124 TRP A C 1
ATOM 877 O O . TRP A 1 124 ? -3.373 -1.388 -6.251 1.00 94.69 124 TRP A O 1
ATOM 887 N N . PRO A 1 125 ? -3.676 -0.389 -4.252 1.00 94.69 125 PRO A N 1
ATOM 888 C CA . PRO A 1 125 ? -5.045 -0.849 -4.082 1.00 94.69 125 PRO A CA 1
ATOM 889 C C . PRO A 1 125 ? -5.958 -0.409 -5.227 1.00 94.69 125 PRO A C 1
ATOM 891 O O . PRO A 1 125 ? -5.876 0.723 -5.704 1.00 94.69 125 PRO A O 1
ATOM 894 N N . ALA A 1 126 ? -6.883 -1.279 -5.629 1.00 95.69 126 ALA A N 1
ATOM 895 C CA . ALA A 1 126 ? -7.900 -0.945 -6.618 1.00 95.69 126 ALA A CA 1
ATOM 896 C C . ALA A 1 126 ? -9.229 -1.654 -6.327 1.00 95.69 126 ALA A C 1
ATOM 898 O O . ALA A 1 126 ? -9.277 -2.655 -5.610 1.00 95.69 126 ALA A O 1
ATOM 899 N N . LEU A 1 127 ? -10.314 -1.100 -6.870 1.00 96.50 127 LEU A N 1
ATOM 900 C CA . LEU A 1 127 ? -11.635 -1.730 -6.852 1.00 96.50 127 LEU A CA 1
ATOM 901 C C . LEU A 1 127 ? -11.666 -2.943 -7.797 1.00 96.50 127 LEU A C 1
ATOM 903 O O . LEU A 1 127 ? -10.772 -3.081 -8.631 1.00 96.50 127 LEU A O 1
ATOM 907 N N . PRO A 1 128 ? -12.681 -3.821 -7.700 1.00 97.38 128 PRO A N 1
ATOM 908 C CA . PRO A 1 128 ? -12.859 -4.895 -8.667 1.00 97.38 128 PRO A CA 1
ATOM 909 C C . PRO A 1 128 ? -12.908 -4.376 -10.110 1.00 97.38 128 PRO A C 1
ATOM 911 O O . PRO A 1 128 ? -13.635 -3.429 -10.418 1.00 97.38 128 PRO A O 1
ATOM 914 N N . GLY A 1 129 ? -12.146 -5.011 -10.997 1.00 97.44 129 GLY A N 1
ATOM 915 C CA . GLY A 1 129 ? -12.019 -4.619 -12.396 1.00 97.44 129 GLY A CA 1
ATOM 916 C C . GLY A 1 129 ? -10.706 -5.078 -13.023 1.00 97.44 129 GLY A C 1
ATOM 917 O O . GLY A 1 129 ? -9.826 -5.609 -12.348 1.00 97.44 129 GLY A O 1
ATOM 918 N N . THR A 1 130 ? -10.573 -4.858 -14.329 1.00 97.94 130 THR A N 1
ATOM 919 C CA . THR A 1 130 ? -9.327 -5.091 -15.068 1.00 97.94 130 THR A CA 1
ATOM 920 C C . THR A 1 130 ? -8.754 -3.755 -15.518 1.00 97.94 130 THR A C 1
ATOM 922 O O . THR A 1 130 ? -9.446 -2.947 -16.136 1.00 97.94 130 THR A O 1
ATOM 925 N N . TYR A 1 131 ? -7.481 -3.543 -15.207 1.00 97.19 131 TYR A N 1
ATOM 926 C CA . TYR A 1 131 ? -6.731 -2.326 -15.478 1.00 97.19 131 TYR A CA 1
ATOM 927 C C . TYR A 1 131 ? -5.529 -2.644 -16.365 1.00 97.19 131 TYR A C 1
ATOM 929 O O . TYR A 1 131 ? -4.859 -3.662 -16.179 1.00 97.19 131 TYR A O 1
ATOM 937 N N . THR A 1 132 ? -5.247 -1.758 -17.316 1.00 97.12 132 THR A N 1
ATOM 938 C CA . THR A 1 132 ? -4.012 -1.792 -18.101 1.00 97.12 132 THR A CA 1
ATOM 939 C C . THR A 1 132 ? -3.093 -0.705 -17.573 1.00 97.12 132 THR A C 1
ATOM 941 O O . THR A 1 132 ? -3.394 0.482 -17.682 1.00 97.12 132 THR A O 1
ATOM 944 N N . GLU A 1 133 ? -1.985 -1.127 -16.982 1.00 96.25 133 GLU A N 1
ATOM 945 C CA . GLU A 1 133 ? -0.964 -0.262 -16.405 1.00 96.25 133 GLU A CA 1
ATOM 946 C C . GLU A 1 133 ? 0.317 -0.381 -17.248 1.00 96.25 133 GLU A C 1
ATOM 948 O O . GLU A 1 133 ? 0.544 -1.400 -17.909 1.00 96.25 133 GLU A O 1
ATOM 953 N N . ALA A 1 134 ? 1.149 0.660 -17.263 1.00 95.50 134 ALA A N 1
ATOM 954 C CA . ALA A 1 134 ? 2.337 0.688 -18.115 1.00 95.50 134 ALA A CA 1
ATOM 955 C C . ALA A 1 134 ? 3.545 1.297 -17.402 1.00 95.50 134 ALA A C 1
ATOM 957 O O . ALA A 1 134 ? 3.482 2.404 -16.857 1.00 95.50 134 ALA A O 1
ATOM 958 N N . VAL A 1 135 ? 4.672 0.587 -17.477 1.00 97.12 135 VAL A N 1
ATOM 959 C CA . VAL A 1 135 ? 5.973 1.053 -16.987 1.00 97.12 135 VAL A CA 1
ATOM 960 C C . VAL A 1 135 ? 6.889 1.307 -18.160 1.00 97.12 135 VAL A C 1
ATOM 962 O O . VAL A 1 135 ? 7.145 0.412 -18.966 1.00 97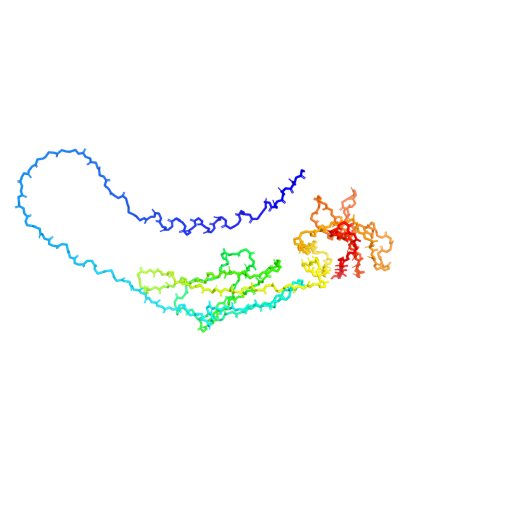.12 135 VAL A O 1
ATOM 965 N N . GLN A 1 136 ? 7.408 2.525 -18.234 1.00 97.12 136 GLN A N 1
ATOM 966 C CA . GLN A 1 136 ? 8.436 2.887 -19.186 1.00 97.12 136 GLN A CA 1
ATOM 967 C C . GLN A 1 136 ? 9.805 2.652 -18.552 1.00 97.12 136 GLN A C 1
ATOM 969 O O . GLN A 1 136 ? 10.174 3.306 -17.579 1.00 97.12 136 GLN A O 1
ATOM 974 N N . VAL A 1 137 ? 10.554 1.716 -19.121 1.00 96.50 137 VAL A N 1
ATOM 975 C CA . VAL A 1 137 ? 11.968 1.491 -18.823 1.00 96.50 137 VAL A CA 1
ATOM 976 C C . VAL A 1 137 ? 12.773 2.260 -19.856 1.00 96.50 137 VAL A C 1
ATOM 978 O O . VAL A 1 137 ? 12.457 2.222 -21.049 1.00 96.50 137 VAL A O 1
ATOM 981 N N . PHE A 1 138 ? 13.792 2.980 -19.419 1.00 94.62 138 PHE A N 1
ATOM 982 C CA . PHE A 1 138 ? 14.654 3.754 -20.300 1.00 94.62 138 PHE A CA 1
ATOM 983 C C . PHE A 1 138 ? 16.114 3.556 -19.913 1.00 94.62 138 PHE A C 1
ATOM 985 O O . PHE A 1 138 ? 16.422 3.330 -18.746 1.00 94.62 138 PHE A O 1
ATOM 992 N N . ALA A 1 139 ? 17.002 3.627 -20.896 1.00 93.50 139 ALA A N 1
ATOM 993 C CA . ALA A 1 139 ? 18.442 3.573 -20.709 1.00 93.50 139 ALA A CA 1
ATOM 994 C C . ALA A 1 139 ? 19.106 4.562 -21.668 1.00 93.50 139 ALA A C 1
ATOM 996 O O . ALA A 1 139 ? 18.907 4.494 -22.882 1.00 93.50 139 ALA A O 1
ATOM 997 N N . GLU A 1 140 ? 19.893 5.477 -21.121 1.00 91.38 140 GLU A N 1
ATOM 998 C CA . GLU A 1 140 ? 20.786 6.333 -21.882 1.00 91.38 140 GLU A CA 1
ATOM 999 C C . GLU A 1 140 ? 22.125 5.618 -22.050 1.00 91.38 140 GLU A C 1
ATOM 1001 O O . GLU A 1 140 ? 22.734 5.184 -21.074 1.00 91.38 140 GLU A O 1
ATOM 1006 N N . ALA A 1 141 ? 22.609 5.492 -23.281 1.00 88.94 141 ALA A N 1
ATOM 1007 C CA . ALA A 1 141 ? 23.881 4.845 -23.565 1.00 88.94 141 ALA A CA 1
ATOM 1008 C C . ALA A 1 141 ? 24.743 5.673 -24.509 1.00 88.94 141 ALA A C 1
ATOM 1010 O O . ALA A 1 141 ? 24.250 6.413 -25.360 1.00 88.94 141 ALA A O 1
ATOM 1011 N N . ARG A 1 142 ? 26.063 5.541 -24.367 1.00 86.38 142 ARG A N 1
ATOM 1012 C CA . ARG A 1 142 ? 27.028 6.222 -25.234 1.00 86.38 142 ARG A CA 1
ATOM 1013 C C . ARG A 1 142 ? 27.206 5.468 -26.553 1.00 86.38 142 ARG A C 1
ATOM 1015 O O . ARG A 1 142 ? 27.418 4.254 -26.543 1.00 86.38 142 ARG A O 1
ATOM 1022 N N . THR A 1 143 ? 27.221 6.197 -27.669 1.00 80.31 143 THR A N 1
ATOM 1023 C CA . THR A 1 143 ? 27.511 5.661 -29.013 1.00 80.31 143 THR A CA 1
ATOM 1024 C C . THR A 1 143 ? 28.831 6.222 -29.532 1.00 80.31 143 THR A C 1
ATOM 1026 O O . THR A 1 143 ? 28.867 7.268 -30.183 1.00 80.31 143 THR A O 1
ATOM 1029 N N . GLY A 1 144 ? 29.932 5.527 -29.234 1.00 75.62 144 GLY A N 1
ATOM 1030 C CA . GLY A 1 144 ? 31.275 5.954 -29.642 1.00 75.62 144 GLY A CA 1
ATOM 1031 C C . GLY A 1 144 ? 31.574 7.405 -29.245 1.00 75.62 144 GLY A C 1
ATOM 1032 O O . GLY A 1 144 ? 31.220 7.836 -28.147 1.00 75.62 144 GLY A O 1
ATOM 1033 N N . ASP A 1 145 ? 32.174 8.156 -30.168 1.00 74.31 145 ASP A N 1
ATOM 1034 C CA . ASP A 1 145 ? 32.553 9.564 -29.971 1.00 74.31 145 ASP A CA 1
ATOM 1035 C C . ASP A 1 145 ? 31.422 10.562 -30.300 1.00 74.31 145 ASP A C 1
ATOM 1037 O O . ASP A 1 145 ? 31.614 11.772 -30.211 1.00 74.31 145 ASP A O 1
ATOM 1041 N N . ILE A 1 146 ? 30.249 10.073 -30.725 1.00 65.25 146 ILE A N 1
ATOM 1042 C CA . ILE A 1 146 ? 29.245 10.879 -31.445 1.00 65.25 146 ILE A CA 1
ATOM 1043 C C . ILE A 1 146 ? 28.152 11.431 -30.510 1.00 65.25 146 ILE A C 1
ATOM 1045 O O . ILE A 1 146 ? 27.517 12.432 -30.834 1.00 65.25 146 ILE A O 1
ATOM 1049 N N . GLY A 1 147 ? 27.946 10.827 -29.336 1.00 78.94 147 GLY A N 1
ATOM 1050 C CA . GLY A 1 147 ? 26.973 11.295 -28.342 1.00 78.94 147 GLY A CA 1
ATOM 1051 C C . GLY A 1 147 ? 26.298 10.161 -27.572 1.00 78.94 147 GLY A C 1
ATOM 1052 O O . GLY A 1 147 ? 26.740 9.008 -27.626 1.00 78.94 147 GLY A O 1
ATOM 1053 N N . SER A 1 148 ? 25.225 10.483 -26.850 1.00 84.06 148 SER A N 1
ATOM 1054 C CA . SER A 1 148 ? 24.354 9.508 -26.190 1.00 84.06 148 SER A CA 1
ATOM 1055 C C . SER A 1 148 ? 23.041 9.306 -26.951 1.00 84.06 148 SER A C 1
ATOM 1057 O O . SER A 1 148 ? 22.621 10.150 -27.743 1.00 84.06 148 SER A O 1
ATOM 1059 N N . PHE A 1 149 ? 22.407 8.156 -26.741 1.00 86.38 149 PHE A N 1
ATOM 1060 C CA . PHE A 1 149 ? 21.057 7.863 -27.213 1.00 86.38 149 PHE A CA 1
ATOM 1061 C C . PHE A 1 149 ? 20.217 7.304 -26.071 1.00 86.38 149 PHE A C 1
ATOM 1063 O O . PHE A 1 149 ? 20.743 6.634 -25.185 1.00 86.38 149 PHE A O 1
ATOM 1070 N N . LEU A 1 150 ? 18.910 7.556 -26.127 1.00 88.31 150 LEU A N 1
ATOM 1071 C CA . LEU A 1 150 ? 17.933 7.031 -25.180 1.00 88.31 150 LEU A CA 1
ATOM 1072 C C . LEU A 1 150 ? 17.185 5.854 -25.821 1.00 88.31 150 LEU A C 1
ATOM 1074 O O . LEU A 1 150 ? 16.433 6.045 -26.779 1.00 88.31 150 LEU A O 1
ATOM 1078 N N . ASP A 1 151 ? 17.390 4.642 -25.305 1.00 90.75 151 ASP A N 1
ATOM 1079 C CA . ASP A 1 151 ? 16.560 3.473 -25.617 1.00 90.75 151 ASP A CA 1
ATOM 1080 C C . ASP A 1 151 ? 15.437 3.372 -24.582 1.00 90.75 151 ASP A C 1
ATOM 1082 O O . ASP A 1 151 ? 15.641 3.647 -23.399 1.00 90.75 151 ASP A O 1
ATOM 1086 N N . SER A 1 152 ? 14.237 2.988 -25.010 1.00 93.38 152 SER A N 1
ATOM 1087 C CA . SER A 1 152 ? 13.098 2.839 -24.110 1.00 93.38 152 SER A CA 1
ATOM 1088 C C . SER A 1 152 ? 12.214 1.666 -24.509 1.00 93.38 152 SER A C 1
ATOM 1090 O O . SER A 1 152 ? 11.969 1.400 -25.690 1.00 93.38 152 SER A O 1
ATOM 1092 N N . LYS A 1 153 ? 11.738 0.947 -23.494 1.00 95.00 153 LYS A N 1
ATOM 1093 C CA . LYS A 1 153 ? 10.844 -0.202 -23.602 1.00 95.00 153 LYS A CA 1
ATOM 1094 C C . LYS A 1 153 ? 9.693 -0.048 -22.623 1.00 95.00 153 LYS A C 1
ATOM 1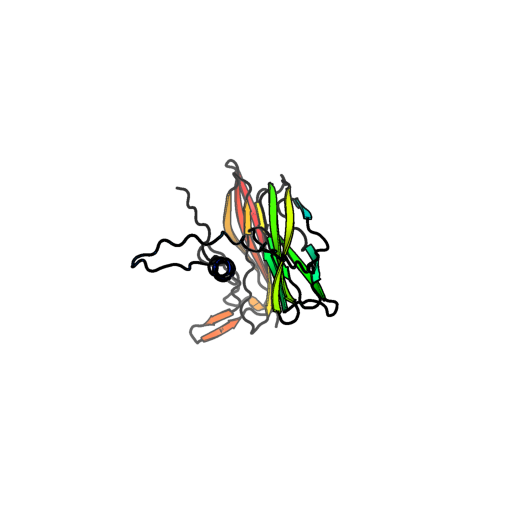096 O O . LYS A 1 153 ? 9.844 0.556 -21.565 1.00 95.00 153 LYS A O 1
ATOM 1101 N N . THR A 1 154 ? 8.559 -0.639 -22.964 1.00 96.69 154 THR A N 1
ATOM 1102 C CA . THR A 1 154 ? 7.375 -0.632 -22.108 1.00 96.69 154 THR A CA 1
ATOM 1103 C C . THR A 1 154 ? 7.123 -2.031 -21.575 1.00 96.69 154 THR A C 1
ATOM 1105 O O . THR A 1 154 ? 7.140 -2.995 -22.338 1.00 96.69 154 THR A O 1
ATOM 1108 N N . ILE A 1 155 ? 6.871 -2.125 -20.273 1.00 97.38 155 ILE A N 1
ATOM 1109 C CA . ILE A 1 155 ? 6.238 -3.287 -19.653 1.00 97.38 155 ILE A CA 1
ATOM 1110 C C . ILE A 1 155 ? 4.750 -2.960 -19.552 1.00 97.38 155 ILE A C 1
ATOM 1112 O O . ILE A 1 155 ? 4.372 -1.999 -18.878 1.00 97.38 155 ILE A O 1
ATOM 1116 N N . THR A 1 156 ? 3.917 -3.746 -20.224 1.00 97.50 156 THR A N 1
ATOM 1117 C CA . THR A 1 156 ? 2.458 -3.661 -20.122 1.00 97.50 156 THR A CA 1
ATOM 1118 C C . THR A 1 156 ? 1.987 -4.621 -19.042 1.00 97.50 156 THR A C 1
ATOM 1120 O O . THR A 1 156 ? 2.318 -5.805 -19.066 1.00 97.50 156 THR A O 1
ATOM 1123 N N . VAL A 1 157 ? 1.206 -4.131 -18.087 1.00 97.88 157 VAL A N 1
ATOM 1124 C CA . VAL A 1 157 ? 0.696 -4.933 -16.976 1.00 97.88 157 VAL A CA 1
ATOM 1125 C C . VAL A 1 157 ? -0.825 -4.969 -17.040 1.00 97.88 157 VAL A C 1
ATOM 1127 O O . VAL A 1 157 ? -1.492 -3.945 -16.918 1.00 97.88 157 VAL A O 1
ATOM 1130 N N . THR A 1 158 ? -1.383 -6.164 -17.207 1.00 98.19 158 THR A N 1
ATOM 1131 C CA . THR A 1 158 ? -2.816 -6.416 -17.037 1.00 98.19 158 THR A CA 1
ATOM 1132 C C . THR A 1 158 ? -3.071 -6.765 -15.577 1.00 98.19 158 THR A C 1
ATOM 1134 O O . THR A 1 158 ? -2.784 -7.880 -15.135 1.00 98.19 158 THR A O 1
ATOM 1137 N N . TYR A 1 159 ? -3.593 -5.805 -14.818 1.00 98.19 159 TYR A N 1
ATOM 1138 C CA . TYR A 1 159 ? -3.899 -5.954 -13.400 1.00 98.19 159 TYR A CA 1
ATOM 1139 C C . TYR A 1 159 ? -5.398 -6.185 -13.205 1.00 98.19 159 TYR A C 1
ATOM 1141 O O . TYR A 1 159 ? -6.208 -5.292 -13.435 1.00 98.19 159 TYR A O 1
ATOM 1149 N N . THR A 1 160 ? -5.776 -7.394 -12.797 1.00 98.38 160 THR A N 1
ATOM 1150 C CA . THR A 1 160 ? -7.170 -7.763 -12.530 1.00 98.38 160 THR A CA 1
ATOM 1151 C C . THR A 1 160 ? -7.406 -7.907 -11.034 1.00 98.38 160 THR A C 1
ATOM 1153 O O . THR A 1 160 ? -6.798 -8.745 -10.370 1.00 98.38 160 THR A O 1
ATOM 1156 N N . VAL A 1 161 ? -8.338 -7.121 -10.509 1.00 98.12 161 VAL A N 1
ATOM 1157 C CA . VAL A 1 161 ? -8.873 -7.284 -9.160 1.00 98.12 161 VAL A CA 1
ATOM 1158 C C . VAL A 1 161 ? -10.210 -8.003 -9.275 1.00 98.12 161 VAL A C 1
ATOM 1160 O O . VAL A 1 161 ? -11.172 -7.459 -9.819 1.00 98.12 161 VAL A O 1
ATOM 1163 N N . THR A 1 162 ? -10.285 -9.243 -8.799 1.00 97.94 162 THR A N 1
ATOM 1164 C CA . THR A 1 162 ? -11.539 -10.002 -8.810 1.00 97.94 162 THR A CA 1
ATOM 1165 C C . THR A 1 162 ? -12.452 -9.547 -7.679 1.00 97.94 162 THR A C 1
ATOM 1167 O O . THR A 1 162 ? -11.997 -9.167 -6.597 1.00 97.94 162 THR A O 1
ATOM 1170 N N . ALA A 1 163 ? -13.762 -9.575 -7.924 1.00 95.19 163 ALA A N 1
ATOM 1171 C CA . ALA A 1 163 ? -14.739 -9.304 -6.881 1.00 95.19 163 ALA A CA 1
ATOM 1172 C C . ALA A 1 163 ? -14.607 -10.325 -5.741 1.00 95.19 163 ALA A C 1
ATOM 1174 O O . ALA A 1 163 ? -14.307 -11.499 -5.963 1.00 95.19 163 ALA A O 1
ATOM 1175 N N . ASN A 1 164 ? -14.835 -9.854 -4.519 1.00 94.25 164 ASN A N 1
ATOM 1176 C CA . ASN A 1 164 ? -14.911 -10.681 -3.327 1.00 94.25 164 ASN A CA 1
ATOM 1177 C C . ASN A 1 164 ? -16.183 -10.297 -2.568 1.00 94.25 164 ASN A C 1
ATOM 1179 O O . ASN A 1 164 ? -16.233 -9.246 -1.929 1.00 94.25 164 ASN A O 1
ATOM 1183 N N . ASP A 1 165 ? -17.219 -11.125 -2.668 1.00 90.00 165 ASP A N 1
ATOM 1184 C CA . ASP A 1 165 ? -18.542 -10.840 -2.092 1.00 90.00 165 ASP A CA 1
ATOM 1185 C C . ASP A 1 165 ? -18.552 -10.899 -0.558 1.00 90.00 165 ASP A C 1
ATOM 1187 O O . ASP A 1 165 ? -19.506 -10.466 0.074 1.00 90.00 165 ASP A O 1
ATOM 1191 N N . ALA A 1 166 ? -17.479 -11.400 0.062 1.00 90.12 166 ALA A N 1
ATOM 1192 C CA . ALA A 1 166 ? -17.315 -11.372 1.512 1.00 90.12 166 ALA A CA 1
ATOM 1193 C C . ALA A 1 166 ? -16.678 -10.066 2.029 1.00 90.12 166 ALA A C 1
ATOM 1195 O O . ALA A 1 166 ? -16.572 -9.882 3.241 1.00 90.12 166 ALA A O 1
ATOM 1196 N N . VAL A 1 167 ? -16.205 -9.186 1.138 1.00 91.81 167 VAL A N 1
ATOM 1197 C CA . VAL A 1 167 ? -15.448 -7.977 1.493 1.00 91.81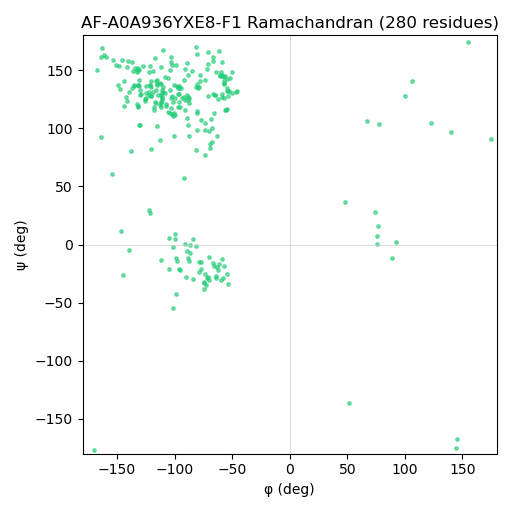 167 VAL A CA 1
ATOM 1198 C C . VAL A 1 167 ? -16.049 -6.763 0.795 1.00 91.81 167 VAL A C 1
ATOM 1200 O O . VAL A 1 167 ? -15.802 -6.535 -0.386 1.00 91.81 167 VAL A O 1
ATOM 1203 N N . GLU A 1 168 ? -16.802 -5.954 1.535 1.00 92.50 168 GLU A N 1
ATOM 1204 C CA . GLU A 1 168 ? -17.404 -4.711 1.025 1.00 92.50 168 GLU A CA 1
ATOM 1205 C C . GLU A 1 168 ? -16.453 -3.513 1.074 1.00 92.50 168 GLU A C 1
ATOM 1207 O O . GLU A 1 168 ? -16.499 -2.610 0.232 1.00 92.50 168 GLU A O 1
ATOM 1212 N N . VAL A 1 169 ? -15.541 -3.533 2.046 1.00 94.25 169 VAL A N 1
ATOM 1213 C CA . VAL A 1 169 ? -14.539 -2.493 2.269 1.00 94.25 169 VAL A CA 1
ATOM 1214 C C . VAL A 1 169 ? -13.191 -3.139 2.536 1.00 94.25 169 VAL A C 1
ATOM 1216 O O . VAL A 1 169 ? -13.089 -4.110 3.284 1.00 94.25 169 VAL A O 1
ATOM 1219 N N . ALA A 1 170 ? -12.152 -2.578 1.931 1.00 94.88 170 ALA A N 1
ATOM 1220 C CA .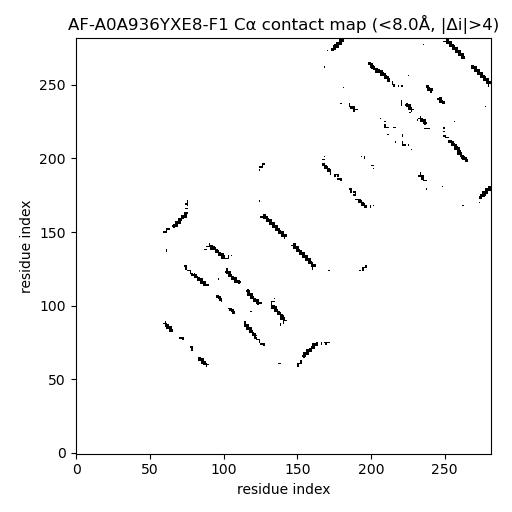 ALA A 1 170 ? -10.779 -3.023 2.067 1.00 94.88 170 ALA A CA 1
ATOM 1221 C C . ALA A 1 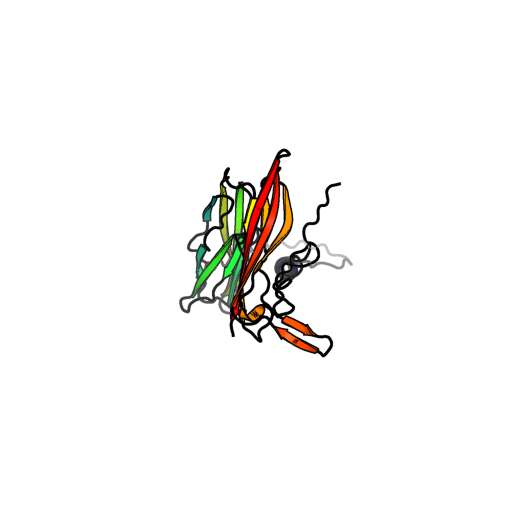170 ? -9.887 -1.902 2.603 1.00 94.88 170 ALA A C 1
ATOM 1223 O O . ALA A 1 170 ? -9.966 -0.756 2.154 1.00 94.88 170 ALA A O 1
ATOM 1224 N N . PHE A 1 171 ? -9.005 -2.266 3.532 1.00 92.50 171 PHE A N 1
ATOM 1225 C CA . PHE A 1 171 ? -8.010 -1.379 4.124 1.00 92.50 171 PHE A CA 1
ATOM 1226 C C . PHE A 1 171 ? -6.621 -1.778 3.647 1.00 92.50 171 PHE A C 1
ATOM 1228 O O . PHE A 1 171 ? -6.277 -2.963 3.647 1.00 92.50 171 PHE A O 1
ATOM 1235 N N . PHE A 1 172 ? -5.822 -0.785 3.273 1.00 90.94 172 PHE A N 1
ATOM 1236 C CA . PHE A 1 172 ? -4.444 -0.984 2.853 1.00 90.94 172 PHE A CA 1
ATOM 1237 C C . PHE A 1 172 ? -3.527 0.005 3.574 1.00 90.94 172 PHE A C 1
ATOM 1239 O O . PHE A 1 172 ? -3.706 1.210 3.389 1.00 90.94 172 PHE A O 1
ATOM 1246 N N . PRO A 1 173 ? -2.562 -0.485 4.369 1.00 90.12 173 PRO A N 1
ATOM 1247 C CA . PRO A 1 173 ? -2.419 -1.884 4.808 1.00 90.12 173 PRO A CA 1
ATOM 1248 C C . PRO A 1 173 ? -3.626 -2.371 5.649 1.00 90.12 173 PRO A C 1
ATOM 1250 O O . PRO A 1 173 ? -4.443 -1.566 6.094 1.00 90.12 173 PRO A O 1
ATOM 1253 N N . GLN A 1 174 ? -3.759 -3.689 5.873 1.00 89.69 174 GLN A N 1
ATOM 1254 C CA . GLN A 1 174 ? -4.874 -4.269 6.660 1.00 89.69 174 GLN A CA 1
ATOM 1255 C C . GLN A 1 174 ? -4.841 -3.880 8.150 1.00 89.69 174 GLN A C 1
ATOM 1257 O O . GLN A 1 174 ? -5.845 -4.005 8.846 1.00 89.69 174 GLN A O 1
ATOM 1262 N N . GLY A 1 175 ? -3.698 -3.379 8.609 1.00 90.50 175 GLY A N 1
ATOM 1263 C CA . GLY A 1 175 ? -3.442 -2.775 9.909 1.00 90.50 175 GLY A CA 1
ATOM 1264 C C . GLY A 1 175 ? -2.145 -1.974 9.825 1.00 90.50 175 GLY A C 1
ATOM 1265 O O . GLY A 1 175 ? -1.422 -2.084 8.832 1.00 90.50 175 GLY A O 1
ATOM 1266 N N . ALA A 1 176 ? -1.843 -1.170 10.836 1.00 90.12 176 ALA A N 1
ATOM 1267 C CA . ALA A 1 176 ? -0.542 -0.516 10.939 1.00 90.12 176 ALA A CA 1
ATOM 1268 C C . ALA A 1 176 ? 0.325 -1.217 11.978 1.00 90.12 176 ALA A C 1
ATOM 1270 O O . ALA A 1 176 ? -0.077 -1.323 13.131 1.00 90.12 176 ALA A O 1
ATOM 1271 N N . ASP A 1 177 ? 1.524 -1.624 11.576 1.00 91.62 177 ASP A N 1
ATOM 1272 C CA . ASP A 1 177 ? 2.562 -2.122 12.472 1.00 91.62 177 ASP A CA 1
ATOM 1273 C C . ASP A 1 177 ? 3.740 -1.150 12.419 1.00 91.62 177 ASP A C 1
ATOM 1275 O O . ASP A 1 177 ? 4.506 -1.107 11.455 1.00 91.62 177 ASP A O 1
ATOM 1279 N N . LEU A 1 178 ? 3.846 -0.315 13.445 1.00 91.62 178 LEU A N 1
ATOM 1280 C CA . LEU A 1 178 ? 4.836 0.747 13.545 1.00 91.62 178 LEU A CA 1
ATOM 1281 C C . LEU A 1 178 ? 5.905 0.354 14.554 1.00 91.62 178 LEU A C 1
ATOM 1283 O O . LEU A 1 178 ? 5.620 -0.236 15.594 1.00 91.62 178 LEU A O 1
ATOM 1287 N N . THR A 1 179 ? 7.148 0.723 14.270 1.00 93.12 179 THR A N 1
ATOM 1288 C CA . THR A 1 179 ? 8.242 0.640 15.237 1.00 93.12 179 THR A CA 1
ATOM 1289 C C . THR A 1 179 ? 8.877 2.009 15.359 1.00 93.12 179 THR A C 1
ATOM 1291 O O . THR A 1 179 ? 9.291 2.587 14.357 1.00 93.12 179 THR A O 1
ATOM 1294 N N . TRP A 1 180 ? 8.972 2.513 16.584 1.00 93.12 180 TRP A N 1
ATOM 1295 C CA . TRP A 1 180 ? 9.679 3.748 16.881 1.00 93.12 180 TRP A CA 1
ATOM 1296 C C . TRP A 1 180 ? 10.823 3.479 17.845 1.00 93.12 180 TRP A C 1
ATOM 1298 O O . TRP A 1 180 ? 10.646 2.829 18.877 1.00 93.12 180 TRP A O 1
ATOM 1308 N N . LYS A 1 181 ? 12.001 3.995 17.498 1.00 92.81 181 LYS A N 1
ATOM 1309 C CA . LYS A 1 181 ? 13.179 3.946 18.352 1.00 92.81 181 LYS A CA 1
ATOM 1310 C C . LYS A 1 181 ? 13.309 5.257 19.116 1.00 92.81 181 LYS A C 1
ATOM 1312 O O . LYS A 1 181 ? 13.289 6.329 18.510 1.00 92.81 181 LYS A O 1
ATOM 1317 N N . GLN A 1 182 ? 13.484 5.178 20.429 1.00 88.75 182 GLN A N 1
ATOM 1318 C CA . GLN A 1 182 ? 13.639 6.367 21.256 1.00 88.75 182 GLN A CA 1
ATOM 1319 C C . GLN A 1 182 ? 14.814 7.237 20.778 1.00 88.75 182 GLN A C 1
ATOM 1321 O O . GLN A 1 182 ? 15.870 6.746 20.378 1.00 88.75 182 GLN A O 1
ATOM 1326 N N . GLY A 1 183 ? 14.600 8.555 20.773 1.00 85.00 183 GLY A N 1
ATOM 1327 C CA . GLY A 1 183 ? 15.577 9.530 20.277 1.00 85.00 183 GLY A CA 1
ATOM 1328 C C . GLY A 1 183 ? 15.689 9.621 18.750 1.00 85.00 183 GLY A C 1
ATOM 1329 O O . GLY A 1 183 ? 16.570 10.322 18.255 1.00 85.00 183 GLY A O 1
ATOM 1330 N N . THR A 1 184 ? 14.821 8.939 17.996 1.00 86.50 184 THR A N 1
ATOM 1331 C CA . THR A 1 184 ? 14.694 9.116 16.540 1.00 86.50 184 THR A CA 1
ATOM 1332 C C . THR A 1 184 ? 13.457 9.949 16.195 1.00 86.50 184 THR A C 1
ATOM 1334 O O . THR A 1 184 ? 12.569 10.073 17.045 1.00 86.50 184 THR A O 1
ATOM 1337 N N . PRO A 1 185 ? 13.380 10.532 14.982 1.00 83.62 185 PRO A N 1
ATOM 1338 C CA . PRO A 1 185 ? 12.160 11.185 14.515 1.00 83.62 185 PRO A CA 1
ATOM 1339 C C . PRO A 1 185 ? 10.933 10.281 14.678 1.00 83.62 185 PRO A C 1
ATOM 1341 O O . PRO A 1 185 ? 11.049 9.055 14.616 1.00 83.62 185 PRO A O 1
ATOM 1344 N N . GLU A 1 186 ? 9.771 10.888 14.913 1.00 78.94 186 GLU A N 1
ATOM 1345 C CA . GLU A 1 186 ? 8.512 10.153 15.053 1.00 78.94 186 GLU A CA 1
ATOM 1346 C C . GLU A 1 186 ? 8.251 9.289 13.810 1.00 78.94 186 GLU A C 1
ATOM 1348 O O . GLU A 1 186 ? 8.618 9.687 12.697 1.00 78.94 186 GLU A O 1
ATOM 1353 N N . PRO A 1 187 ? 7.652 8.094 13.967 1.00 77.81 187 PRO A N 1
ATOM 1354 C CA . PRO A 1 187 ? 7.364 7.264 12.814 1.00 77.81 187 PRO A CA 1
ATOM 1355 C C . PRO A 1 187 ? 6.307 7.970 11.963 1.00 77.81 187 PRO A C 1
ATOM 1357 O O . PRO A 1 187 ? 5.252 8.360 12.467 1.00 77.81 187 PRO A O 1
ATOM 1360 N N . GLU A 1 188 ? 6.560 8.095 10.660 1.00 69.12 188 GLU A N 1
ATOM 1361 C CA . GLU A 1 188 ? 5.492 8.442 9.728 1.00 69.12 188 GLU A CA 1
ATOM 1362 C C . GLU A 1 188 ? 4.397 7.384 9.867 1.00 69.12 188 GLU A C 1
ATOM 1364 O O . GLU A 1 188 ? 4.665 6.177 9.812 1.00 69.12 188 GLU A O 1
ATOM 1369 N N . ALA A 1 189 ? 3.161 7.812 10.116 1.00 65.75 189 ALA A N 1
ATOM 1370 C CA . ALA A 1 189 ? 2.086 6.846 10.204 1.00 65.75 189 ALA A CA 1
ATOM 1371 C C . ALA A 1 189 ? 1.897 6.155 8.862 1.00 65.75 189 ALA A C 1
ATOM 1373 O O . ALA A 1 189 ? 2.062 6.752 7.797 1.00 65.75 189 ALA A O 1
ATOM 1374 N N . ALA A 1 190 ? 1.482 4.894 8.933 1.00 66.00 190 ALA A N 1
ATOM 1375 C CA . ALA A 1 190 ? 1.111 4.149 7.751 1.00 66.00 190 ALA A CA 1
ATOM 1376 C C . ALA A 1 190 ? 0.009 4.911 7.000 1.00 66.00 190 ALA A C 1
ATOM 1378 O O . ALA A 1 190 ? -1.103 5.075 7.514 1.00 66.00 190 ALA A O 1
ATOM 1379 N N . GLU A 1 191 ? 0.320 5.368 5.783 1.00 73.62 191 GLU A N 1
ATOM 1380 C CA . GLU A 1 191 ? -0.695 5.864 4.863 1.00 73.62 191 GLU A CA 1
ATOM 1381 C C . GLU A 1 191 ? -1.749 4.774 4.695 1.00 73.62 191 GLU A C 1
ATOM 1383 O O . GLU A 1 191 ? -1.469 3.668 4.229 1.00 73.62 191 GLU A O 1
ATOM 1388 N N . ARG A 1 192 ? -2.971 5.084 5.122 1.00 84.62 192 ARG A N 1
ATOM 1389 C CA . ARG A 1 192 ? -4.090 4.158 5.059 1.00 84.62 192 ARG A CA 1
ATOM 1390 C C . ARG A 1 192 ? -4.989 4.543 3.901 1.00 84.62 192 ARG A C 1
ATOM 1392 O O . ARG A 1 192 ? -5.619 5.597 3.911 1.00 84.62 192 ARG A O 1
ATOM 1399 N N . THR A 1 193 ? -5.112 3.636 2.944 1.00 88.56 193 THR A N 1
ATOM 1400 C CA . THR A 1 193 ? -6.120 3.713 1.888 1.00 88.56 193 THR A CA 1
ATOM 1401 C C . THR A 1 193 ? -7.322 2.861 2.276 1.00 88.56 193 THR A C 1
ATOM 1403 O O . THR A 1 193 ? -7.170 1.691 2.628 1.00 88.56 193 THR A O 1
ATOM 1406 N N . VAL A 1 194 ? -8.521 3.439 2.190 1.00 91.69 194 VAL A N 1
ATOM 1407 C CA . VAL A 1 194 ? -9.790 2.723 2.373 1.00 91.69 194 VAL A CA 1
ATOM 1408 C C . VAL A 1 194 ? -10.515 2.698 1.036 1.00 91.69 194 VAL A C 1
ATOM 1410 O O . VAL A 1 194 ? -10.818 3.751 0.477 1.00 91.69 194 VAL A O 1
ATOM 1413 N N . LEU A 1 195 ? -10.785 1.503 0.518 1.00 94.69 195 LEU A N 1
ATOM 1414 C CA . LEU A 1 195 ? -11.569 1.313 -0.699 1.00 94.69 195 LEU A CA 1
ATOM 1415 C C . LEU A 1 195 ? -12.902 0.670 -0.343 1.00 94.69 195 LEU A C 1
ATOM 1417 O O . LEU A 1 195 ? -12.926 -0.395 0.266 1.00 94.69 195 LEU A O 1
ATOM 1421 N N . ALA A 1 196 ? -13.997 1.295 -0.760 1.00 94.75 196 ALA A N 1
ATOM 1422 C CA . ALA A 1 196 ? -15.345 0.757 -0.629 1.00 94.75 196 ALA A CA 1
ATOM 1423 C C . ALA A 1 196 ? -15.908 0.446 -2.019 1.00 94.75 196 ALA A C 1
ATOM 1425 O O . ALA A 1 196 ? -15.693 1.222 -2.957 1.00 94.75 196 ALA A O 1
ATOM 1426 N N . LYS A 1 197 ? -16.613 -0.681 -2.167 1.00 94.25 197 LYS A N 1
ATOM 1427 C CA . LYS A 1 197 ? -17.319 -0.995 -3.417 1.00 94.25 197 LYS A CA 1
ATOM 1428 C C . LYS A 1 197 ? -18.351 0.098 -3.760 1.00 94.25 197 LYS A C 1
ATOM 1430 O O . LYS A 1 197 ? -18.815 0.815 -2.871 1.00 94.25 197 LYS A O 1
ATOM 1435 N N . PRO A 1 198 ? -18.739 0.247 -5.041 1.00 93.06 198 PRO A N 1
ATOM 1436 C CA . PRO A 1 198 ? -19.801 1.174 -5.423 1.00 93.06 198 PRO A CA 1
ATOM 1437 C C . PRO A 1 198 ? -21.083 0.939 -4.614 1.00 93.06 198 PRO A C 1
ATOM 1439 O O . PRO A 1 198 ? -21.532 -0.194 -4.499 1.00 93.06 198 PRO A O 1
ATOM 1442 N N . GLY A 1 199 ? -21.674 2.008 -4.075 1.00 93.12 199 GLY A N 1
ATOM 1443 C CA . GLY A 1 199 ? -22.871 1.928 -3.224 1.00 93.12 199 GLY A CA 1
ATOM 1444 C C . GLY A 1 199 ? -22.585 1.737 -1.729 1.00 93.12 199 GLY A C 1
ATOM 1445 O O . GLY A 1 199 ? -23.476 1.972 -0.916 1.00 93.12 199 GLY A O 1
ATOM 1446 N N . VAL A 1 200 ? -21.341 1.419 -1.360 1.00 95.06 200 VAL A N 1
ATOM 1447 C CA . VAL A 1 200 ? -20.901 1.273 0.031 1.00 95.06 200 VAL A CA 1
ATOM 1448 C C . VAL A 1 200 ? -20.231 2.558 0.511 1.00 95.06 200 VAL A C 1
ATOM 1450 O O . VAL A 1 200 ? -19.381 3.137 -0.167 1.00 95.06 200 VAL A O 1
ATOM 1453 N N . ILE A 1 201 ? -20.585 3.006 1.714 1.00 94.25 201 ILE A N 1
ATOM 1454 C CA . ILE A 1 201 ? -19.958 4.156 2.370 1.00 94.25 201 ILE A CA 1
ATOM 1455 C C . ILE A 1 201 ? -19.177 3.660 3.586 1.00 94.25 201 ILE A C 1
ATOM 1457 O O . ILE A 1 201 ? -19.768 3.106 4.507 1.00 94.25 201 ILE A O 1
ATOM 1461 N N . ALA A 1 202 ? -17.870 3.925 3.623 1.00 93.38 202 ALA A N 1
ATOM 1462 C CA . ALA A 1 202 ? -17.029 3.698 4.796 1.00 93.38 202 ALA A CA 1
ATOM 1463 C C . ALA A 1 202 ? -16.773 5.023 5.526 1.00 93.38 202 ALA A C 1
ATOM 1465 O O . ALA A 1 202 ? -16.248 5.970 4.939 1.00 93.38 202 ALA A O 1
ATOM 1466 N N . ARG A 1 203 ? -17.135 5.103 6.809 1.00 91.12 203 ARG A N 1
ATOM 1467 C CA . ARG A 1 203 ? -16.902 6.286 7.652 1.00 91.12 203 ARG A CA 1
ATOM 1468 C C . ARG A 1 203 ? -16.163 5.891 8.912 1.00 91.12 203 ARG A C 1
ATOM 1470 O O . ARG A 1 203 ? -16.662 5.081 9.687 1.00 91.12 203 ARG A O 1
ATOM 1477 N N . GLN A 1 204 ? -15.016 6.510 9.161 1.00 89.75 204 GLN A N 1
ATOM 1478 C CA . GLN A 1 204 ? -14.395 6.421 10.475 1.00 89.75 204 GLN A CA 1
ATOM 1479 C C . GLN A 1 204 ? -15.305 7.099 11.503 1.00 89.75 204 GLN A C 1
ATOM 1481 O O . GLN A 1 204 ? -15.749 8.229 11.293 1.00 89.75 204 GLN A O 1
ATOM 1486 N N . ARG A 1 205 ? -15.611 6.398 12.596 1.00 91.06 205 ARG A N 1
ATOM 1487 C CA . ARG A 1 205 ? -16.459 6.919 13.673 1.00 91.06 205 ARG A CA 1
ATOM 1488 C C . ARG A 1 205 ? -15.633 7.381 14.860 1.00 91.06 205 ARG A C 1
ATOM 1490 O O . ARG A 1 205 ? -15.773 8.522 15.281 1.00 91.06 205 ARG A O 1
ATOM 1497 N N . GLU A 1 206 ? -14.784 6.504 15.377 1.00 90.00 206 GLU A N 1
ATOM 1498 C CA . GLU A 1 206 ? -14.039 6.748 16.612 1.00 90.00 206 GLU A CA 1
ATOM 1499 C C . GLU A 1 206 ? -12.823 5.821 16.732 1.00 90.00 206 GLU A C 1
ATOM 1501 O O . GLU A 1 206 ? -12.736 4.779 16.070 1.00 90.00 206 GLU A O 1
ATOM 1506 N N . ILE A 1 207 ? -11.903 6.186 17.624 1.00 91.44 207 ILE A N 1
ATOM 1507 C CA . ILE A 1 207 ? -10.917 5.257 18.177 1.00 91.44 207 ILE A CA 1
ATOM 1508 C C . ILE A 1 207 ? -11.632 4.482 19.287 1.00 91.44 207 ILE A C 1
ATOM 1510 O O . ILE A 1 207 ? -12.019 5.058 20.299 1.00 91.44 207 ILE A O 1
ATOM 1514 N N . GLN A 1 208 ? -11.840 3.181 19.092 1.00 92.56 208 GLN A N 1
ATOM 1515 C CA . GLN A 1 208 ? -12.630 2.371 20.019 1.00 92.56 208 GLN A CA 1
ATOM 1516 C C . GLN A 1 208 ? -11.876 2.073 21.316 1.00 92.56 208 GLN A C 1
ATOM 1518 O O . GLN A 1 208 ? -12.479 2.024 22.385 1.00 92.56 208 GLN A O 1
ATOM 1523 N N . TYR A 1 209 ? -10.568 1.832 21.221 1.00 93.31 209 TYR A N 1
ATOM 1524 C CA . TYR A 1 209 ? -9.701 1.735 22.387 1.00 93.31 209 TYR A CA 1
ATOM 1525 C C . TYR A 1 209 ? -8.258 2.093 22.046 1.00 93.31 209 TYR A C 1
ATOM 1527 O O . TYR A 1 209 ? -7.819 1.960 20.899 1.00 93.31 209 TYR A O 1
ATOM 1535 N N . LEU A 1 210 ? -7.529 2.458 23.099 1.00 94.50 210 LEU A N 1
ATOM 1536 C CA . LEU A 1 210 ? -6.078 2.561 23.156 1.00 94.50 210 LEU A CA 1
ATOM 1537 C C . LEU A 1 210 ? -5.590 1.704 24.322 1.00 94.50 210 LEU A C 1
ATOM 1539 O O . LEU A 1 210 ? -6.173 1.725 25.405 1.00 94.50 210 LEU A O 1
ATOM 1543 N N . THR A 1 211 ? -4.530 0.940 24.099 1.00 96.50 211 THR A N 1
ATOM 1544 C CA . THR A 1 211 ? -3.813 0.215 25.149 1.00 96.50 211 THR A CA 1
ATOM 1545 C C . THR A 1 211 ? -2.385 0.722 25.245 1.00 96.50 211 THR A C 1
ATOM 1547 O O . THR A 1 211 ? -1.858 1.345 24.320 1.00 96.50 211 THR A O 1
ATOM 1550 N N . PHE A 1 212 ? -1.767 0.453 26.387 1.00 96.94 212 PHE A N 1
ATOM 1551 C CA . PHE A 1 212 ? -0.419 0.881 26.711 1.00 96.94 212 PHE A CA 1
ATOM 1552 C C . PHE A 1 212 ? 0.245 -0.160 27.627 1.00 96.94 212 PHE A C 1
ATOM 1554 O O . PHE A 1 212 ? -0.453 -0.878 28.354 1.00 96.94 212 PHE A O 1
ATOM 1561 N N . PRO A 1 213 ? 1.583 -0.267 27.615 1.00 96.81 213 PRO A N 1
ATOM 1562 C CA . PRO A 1 213 ? 2.301 -1.166 28.505 1.00 96.81 213 PRO A CA 1
ATOM 1563 C C . PRO A 1 213 ? 2.241 -0.651 29.956 1.00 96.81 213 PRO A C 1
ATOM 1565 O O . PRO A 1 213 ? 2.136 0.557 30.172 1.00 96.81 213 PRO A O 1
ATOM 1568 N N . PRO A 1 214 ? 2.387 -1.518 30.979 1.00 96.88 214 PRO A N 1
ATOM 1569 C CA . PRO A 1 214 ? 2.313 -1.104 32.386 1.00 96.88 214 PRO A CA 1
ATOM 1570 C C . PRO A 1 214 ? 3.261 0.042 32.766 1.00 96.88 214 PRO A C 1
ATOM 1572 O O . PRO A 1 214 ? 2.898 0.896 33.569 1.00 96.88 214 PRO A O 1
ATOM 1575 N N . ALA A 1 215 ? 4.448 0.100 32.152 1.00 95.06 215 ALA A N 1
ATOM 1576 C CA . ALA A 1 215 ? 5.424 1.168 32.373 1.00 95.06 215 ALA A CA 1
ATOM 1577 C C . ALA A 1 215 ? 4.913 2.561 31.962 1.00 95.06 215 ALA A C 1
ATOM 1579 O O . ALA A 1 215 ? 5.413 3.566 32.457 1.00 95.06 215 ALA A O 1
ATOM 1580 N N . ALA A 1 216 ? 3.917 2.623 31.077 1.00 95.38 216 ALA A N 1
ATOM 1581 C CA . ALA A 1 216 ? 3.326 3.863 30.605 1.00 95.38 216 ALA A CA 1
ATOM 1582 C C . ALA A 1 216 ? 2.154 4.344 31.463 1.00 95.38 216 ALA A C 1
ATOM 1584 O O . ALA A 1 216 ? 1.678 5.432 31.204 1.00 95.38 216 ALA A O 1
ATOM 1585 N N . ALA A 1 217 ? 1.674 3.604 32.471 1.00 94.88 217 ALA A N 1
ATOM 1586 C CA . ALA A 1 217 ? 0.374 3.868 33.111 1.00 94.88 217 ALA A CA 1
ATOM 1587 C C . ALA A 1 217 ? 0.160 5.300 33.652 1.00 94.88 217 ALA A C 1
ATOM 1589 O O . ALA A 1 217 ? -0.979 5.748 33.751 1.00 94.88 217 ALA A O 1
ATOM 1590 N N . SER A 1 218 ? 1.233 6.017 33.992 1.00 92.00 218 SER A N 1
ATOM 1591 C CA . SER A 1 218 ? 1.199 7.413 34.451 1.00 92.00 218 SER A CA 1
ATOM 1592 C C . SER A 1 218 ? 1.659 8.433 33.400 1.00 92.00 218 SER A C 1
ATOM 1594 O O . SER A 1 218 ? 1.830 9.605 33.724 1.00 92.00 218 SER A O 1
ATOM 1596 N N . HIS A 1 219 ? 1.932 8.001 32.171 1.00 92.12 219 HIS A N 1
ATOM 1597 C CA . HIS A 1 219 ? 2.453 8.848 31.107 1.00 92.12 219 HIS A CA 1
ATOM 1598 C C . HIS A 1 219 ? 1.318 9.688 30.492 1.00 92.12 219 HIS A C 1
ATOM 1600 O O . HIS A 1 219 ? 0.260 9.137 30.187 1.00 92.12 219 HIS A O 1
ATOM 1606 N N . PRO A 1 220 ? 1.506 10.996 30.244 1.00 89.25 220 PRO A N 1
ATOM 1607 C CA . PRO A 1 220 ? 0.438 11.877 29.752 1.00 89.25 220 PRO A CA 1
ATOM 1608 C C . PRO A 1 220 ? -0.158 11.439 28.404 1.00 89.25 220 PRO A C 1
ATOM 1610 O O . PRO A 1 220 ? -1.347 11.621 28.160 1.00 89.25 220 PRO A O 1
ATOM 1613 N N . LEU A 1 221 ? 0.645 10.805 27.546 1.00 90.00 221 LEU A N 1
ATOM 1614 C CA . LEU A 1 221 ? 0.215 10.346 26.219 1.00 90.00 221 LEU A CA 1
ATOM 1615 C C . LEU A 1 221 ? -0.543 9.006 26.186 1.00 90.00 221 LEU A C 1
ATOM 1617 O O . LEU A 1 221 ? -0.969 8.597 25.109 1.00 90.00 221 LEU A O 1
ATOM 1621 N N . VAL A 1 222 ? -0.769 8.300 27.303 1.00 89.25 222 VAL A N 1
ATOM 1622 C CA . VAL A 1 222 ? -1.406 6.960 27.237 1.00 89.25 222 VAL A CA 1
ATOM 1623 C C . VAL A 1 222 ? -2.787 6.933 26.587 1.00 89.25 222 VAL A C 1
ATOM 1625 O O . VAL A 1 222 ? -3.149 5.930 25.977 1.00 89.25 222 VAL A O 1
ATOM 1628 N N . ASN A 1 223 ? -3.534 8.033 26.681 1.00 86.69 223 ASN A N 1
ATOM 1629 C CA . ASN A 1 223 ? -4.878 8.161 26.114 1.00 86.69 223 ASN A CA 1
ATOM 1630 C C . ASN A 1 223 ? -4.904 8.914 24.774 1.00 86.69 223 ASN A C 1
ATOM 1632 O O . ASN A 1 223 ? -5.984 9.190 24.261 1.00 86.69 223 ASN A O 1
ATOM 1636 N N . GLY A 1 224 ? -3.740 9.277 24.227 1.00 87.88 224 GLY A N 1
ATOM 1637 C CA . GLY A 1 224 ? -3.633 10.122 23.035 1.00 87.88 224 GLY A CA 1
ATOM 1638 C C . GLY A 1 224 ? -2.440 9.805 22.139 1.00 87.88 224 GLY A C 1
ATOM 1639 O O . GLY A 1 224 ? -2.141 10.585 21.246 1.00 87.88 224 GLY A O 1
ATOM 1640 N N . TRP A 1 225 ? -1.753 8.679 22.357 1.00 90.81 225 TRP A N 1
ATOM 1641 C CA . TRP A 1 225 ? -0.588 8.301 21.553 1.00 90.81 225 TRP A CA 1
ATOM 1642 C C . TRP A 1 225 ? -0.942 8.001 20.093 1.00 90.81 225 TRP A C 1
ATOM 1644 O O . TRP A 1 225 ? -0.060 7.999 19.244 1.00 90.81 225 TRP A O 1
ATOM 1654 N N . TRP A 1 226 ? -2.214 7.747 19.785 1.00 90.19 226 TRP A N 1
ATOM 1655 C CA . TRP A 1 226 ? -2.705 7.651 18.418 1.00 90.19 226 TRP A CA 1
ATOM 1656 C C . TRP A 1 226 ? -3.719 8.755 18.162 1.00 90.19 226 TRP A C 1
ATOM 1658 O O . TRP A 1 226 ? -4.752 8.822 18.834 1.00 90.19 226 TRP A O 1
ATOM 1668 N N . LEU A 1 227 ? -3.441 9.580 17.160 1.00 83.19 227 LEU A N 1
ATOM 1669 C CA . LEU A 1 227 ? -4.374 10.570 16.655 1.00 83.19 227 LEU A CA 1
ATOM 1670 C C . LEU A 1 227 ? -4.874 10.139 15.283 1.00 83.19 227 LEU A C 1
ATOM 1672 O O . LEU A 1 227 ? -4.096 9.798 14.393 1.00 83.19 227 LEU A O 1
ATOM 1676 N N . ASP A 1 228 ? -6.190 10.173 15.116 1.00 74.81 228 ASP A N 1
ATOM 1677 C CA . ASP A 1 228 ? -6.831 9.969 13.827 1.00 74.81 228 ASP A CA 1
ATOM 1678 C C . ASP A 1 228 ? -8.061 10.875 13.743 1.00 74.81 228 ASP A C 1
ATOM 1680 O O . ASP A 1 228 ? -8.970 10.794 14.574 1.00 74.81 228 ASP A O 1
ATOM 1684 N N . GLY A 1 229 ? -8.075 11.777 12.767 1.00 62.88 229 GLY A N 1
ATOM 1685 C CA . GLY A 1 229 ? -9.142 12.752 12.597 1.00 62.88 229 GLY A CA 1
ATOM 1686 C C . GLY A 1 229 ? -9.105 13.389 11.210 1.00 62.88 229 GLY A C 1
ATOM 1687 O O . GLY A 1 229 ? -8.081 13.349 10.544 1.00 62.88 229 GLY A O 1
ATOM 1688 N N . PRO A 1 230 ? -10.204 14.009 10.754 1.00 53.09 230 PRO A N 1
ATOM 1689 C CA . PRO A 1 230 ? -10.287 14.595 9.411 1.00 53.09 230 PRO A CA 1
ATOM 1690 C C . PRO A 1 230 ? -9.294 15.747 9.172 1.00 53.09 230 PRO A C 1
ATOM 1692 O O . PRO A 1 230 ? -9.014 16.078 8.023 1.00 53.09 230 PRO A O 1
ATOM 1695 N N . GLU A 1 231 ? -8.778 16.357 10.241 1.00 49.56 231 GLU A N 1
ATOM 1696 C CA . GLU A 1 231 ? -7.814 17.466 10.200 1.00 49.56 231 GLU A CA 1
ATOM 1697 C C . GLU A 1 231 ? -6.360 17.013 10.383 1.00 49.56 231 GLU A C 1
ATOM 1699 O O . GLU A 1 231 ? -5.437 17.772 10.092 1.00 49.56 231 GLU A O 1
ATOM 1704 N N . PHE A 1 232 ? -6.145 15.778 10.838 1.00 54.50 232 PHE A N 1
ATOM 1705 C CA . PHE A 1 232 ? -4.824 15.247 11.141 1.00 54.50 232 PHE A CA 1
ATOM 1706 C C . PHE A 1 232 ? -4.531 14.084 10.205 1.00 54.50 232 PHE A C 1
ATOM 1708 O O . PHE A 1 232 ? -5.347 13.179 10.041 1.00 54.50 232 PHE A O 1
ATOM 1715 N N . MET A 1 233 ? -3.341 14.067 9.605 1.00 61.72 233 MET A N 1
ATOM 1716 C CA . MET A 1 233 ? -2.843 12.789 9.107 1.00 61.72 233 MET A CA 1
ATOM 1717 C 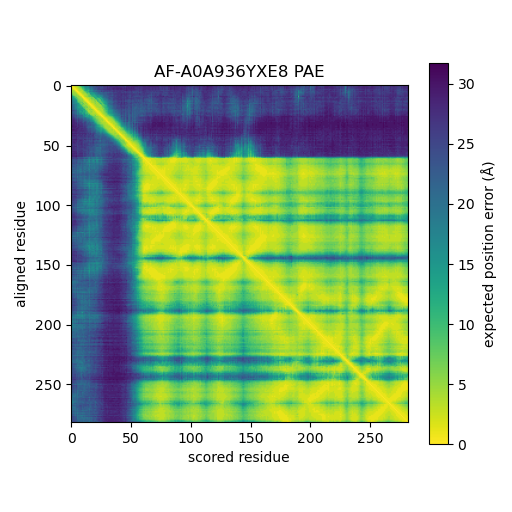C . MET A 1 233 ? -2.810 11.821 10.297 1.00 61.72 233 MET A C 1
ATOM 1719 O O . MET A 1 233 ? -2.441 12.267 11.389 1.00 61.72 233 MET A O 1
ATOM 1723 N N . PRO A 1 234 ? -3.211 10.545 10.125 1.00 70.81 234 PRO A N 1
ATOM 1724 C CA . PRO A 1 234 ? -3.016 9.547 11.166 1.00 70.81 234 PRO A CA 1
ATOM 1725 C C . PRO A 1 234 ? -1.590 9.688 11.689 1.00 70.81 234 PRO A C 1
ATOM 1727 O O . PRO A 1 234 ? -0.675 9.863 10.888 1.00 70.81 234 PRO A O 1
ATOM 1730 N N . ALA A 1 235 ? -1.402 9.726 13.001 1.00 76.00 235 ALA A N 1
ATOM 1731 C CA . ALA A 1 235 ? -0.092 9.984 13.586 1.00 76.00 235 ALA A CA 1
ATOM 1732 C C . ALA A 1 235 ? 0.038 9.262 14.921 1.00 76.00 235 ALA A C 1
ATOM 1734 O O . ALA A 1 235 ? -0.882 9.270 15.745 1.00 76.00 235 ALA A O 1
ATOM 1735 N N . ALA A 1 236 ? 1.203 8.654 15.131 1.00 80.62 236 ALA A N 1
ATOM 1736 C CA . ALA A 1 236 ? 1.598 8.171 16.439 1.00 80.62 236 ALA A CA 1
ATOM 1737 C C . ALA A 1 236 ? 2.327 9.301 17.175 1.00 80.62 236 ALA A C 1
ATOM 1739 O O . ALA A 1 236 ? 3.459 9.627 16.831 1.00 80.62 236 ALA A O 1
ATOM 1740 N N . MET A 1 237 ? 1.688 9.877 18.190 1.00 85.88 237 MET A N 1
ATOM 1741 C CA . MET A 1 237 ? 2.333 10.805 19.112 1.00 85.88 237 MET A CA 1
ATOM 1742 C C . MET A 1 237 ? 3.186 10.016 20.097 1.00 85.88 237 MET A C 1
ATOM 1744 O O . MET A 1 237 ? 2.661 9.344 20.991 1.00 85.88 237 MET A O 1
ATOM 1748 N N . VAL A 1 238 ? 4.503 10.092 19.931 1.00 89.12 238 VAL A N 1
ATOM 1749 C CA . VAL A 1 238 ? 5.447 9.320 20.750 1.00 89.12 238 VAL A CA 1
ATOM 1750 C C . VAL A 1 238 ? 6.156 10.171 21.790 1.00 89.12 238 VAL A C 1
ATOM 1752 O O . VAL A 1 238 ? 6.597 9.627 22.803 1.00 89.12 238 VAL A O 1
ATOM 1755 N N . CYS A 1 239 ? 6.203 11.489 21.597 1.00 89.19 239 CYS A N 1
ATOM 1756 C CA . CYS A 1 239 ? 6.717 12.441 22.571 1.00 89.19 239 CYS A CA 1
ATOM 1757 C C . CYS A 1 239 ? 5.761 13.625 22.739 1.00 89.19 239 CYS A C 1
ATOM 1759 O O . CYS A 1 239 ? 5.052 14.016 21.816 1.00 89.19 239 CYS A O 1
ATOM 1761 N N . ALA A 1 240 ? 5.722 14.181 23.946 1.00 85.06 240 ALA A N 1
ATOM 1762 C CA . ALA A 1 240 ? 5.056 15.440 24.236 1.00 85.06 240 ALA A CA 1
ATOM 1763 C C . ALA A 1 240 ? 6.059 16.375 24.895 1.00 85.06 240 ALA A C 1
ATOM 1765 O O . ALA A 1 240 ? 6.722 15.985 25.858 1.00 85.06 240 ALA A O 1
ATOM 1766 N N . ASP A 1 241 ? 6.142 17.597 24.389 1.00 83.69 241 ASP A N 1
ATOM 1767 C CA . ASP A 1 241 ? 6.867 18.662 25.064 1.00 83.69 241 ASP A CA 1
ATOM 1768 C C . ASP A 1 241 ? 5.985 19.228 26.180 1.00 83.69 241 ASP A C 1
ATOM 1770 O O . ASP A 1 241 ? 4.787 19.462 25.991 1.00 83.69 241 ASP A O 1
ATOM 1774 N N . ASP A 1 242 ? 6.562 19.433 27.358 1.00 77.44 242 ASP A N 1
ATOM 1775 C CA . ASP A 1 242 ? 5.919 20.213 28.406 1.00 77.44 242 ASP A CA 1
ATOM 1776 C C . ASP A 1 242 ? 6.119 21.725 28.184 1.00 77.44 242 ASP A C 1
ATOM 1778 O O . ASP A 1 242 ? 6.912 22.172 27.352 1.00 77.44 242 ASP A O 1
ATOM 1782 N N . GLU A 1 243 ? 5.402 22.546 28.955 1.00 77.06 243 GLU A N 1
ATOM 1783 C CA . GLU A 1 243 ? 5.521 24.012 28.887 1.00 77.06 243 GLU A CA 1
ATOM 1784 C C . GLU A 1 243 ? 6.930 24.527 29.249 1.00 77.06 243 GLU A C 1
ATOM 1786 O O . GLU A 1 243 ? 7.269 25.671 28.944 1.00 77.06 243 GLU A O 1
ATOM 1791 N N . ALA A 1 244 ? 7.758 23.696 29.890 1.00 76.94 244 ALA A N 1
ATOM 1792 C CA . ALA A 1 244 ? 9.140 24.001 30.246 1.00 76.94 244 ALA A CA 1
ATOM 1793 C C . ALA A 1 244 ? 10.151 23.574 29.158 1.00 76.94 244 ALA A C 1
ATOM 1795 O O . ALA A 1 244 ? 11.353 23.790 29.333 1.00 76.94 244 ALA A O 1
ATOM 1796 N N . GLY A 1 245 ? 9.685 23.005 28.039 1.00 74.25 245 GLY A N 1
ATOM 1797 C CA . GLY A 1 245 ? 10.515 22.527 26.933 1.00 74.25 245 GLY A CA 1
ATOM 1798 C C . GLY A 1 245 ? 11.210 21.190 27.201 1.00 74.25 245 GLY A C 1
ATOM 1799 O O . GLY A 1 245 ? 12.171 20.853 26.508 1.00 74.25 245 GLY A O 1
ATOM 1800 N N . SER A 1 246 ? 10.772 20.440 28.213 1.00 77.62 246 SER A N 1
ATOM 1801 C CA . SER A 1 246 ? 11.211 19.071 28.450 1.00 77.62 246 SER A CA 1
ATOM 1802 C C . SER A 1 246 ? 10.327 18.104 27.661 1.00 77.62 246 SER A C 1
ATOM 1804 O O . SER A 1 246 ? 9.100 18.149 27.746 1.00 77.62 246 SER A O 1
ATOM 1806 N N . SER A 1 247 ? 10.949 17.246 26.852 1.00 82.75 247 SER A N 1
ATOM 1807 C CA . SER A 1 247 ? 10.237 16.228 26.087 1.00 82.75 247 SER A CA 1
ATOM 1808 C C . SER A 1 247 ? 10.066 14.963 26.927 1.00 82.75 247 SER A C 1
ATOM 1810 O O . SER A 1 247 ? 11.030 14.357 27.405 1.00 82.75 247 SER A O 1
ATOM 1812 N N . SER A 1 248 ? 8.815 14.552 27.121 1.00 88.06 248 SER A N 1
ATOM 1813 C CA . SER A 1 248 ? 8.456 13.284 27.750 1.00 88.06 248 SER A CA 1
ATOM 1814 C C . SER A 1 248 ? 7.956 12.325 26.678 1.00 88.06 248 SER A C 1
ATOM 1816 O O . SER A 1 248 ? 6.934 12.565 26.032 1.00 88.06 248 SER A O 1
ATOM 1818 N N . CYS A 1 249 ? 8.712 11.254 26.457 1.00 92.19 249 CYS A N 1
ATOM 1819 C CA . CYS A 1 249 ? 8.395 10.259 25.446 1.00 92.19 249 CYS A CA 1
ATOM 1820 C C . CYS A 1 249 ? 7.817 8.988 26.055 1.00 92.19 249 CYS A C 1
ATOM 1822 O O . CYS A 1 249 ? 8.193 8.573 27.156 1.00 92.19 249 CYS A O 1
ATOM 1824 N N . LEU A 1 250 ? 6.964 8.324 25.274 1.00 94.00 250 LEU A N 1
ATOM 1825 C CA . LEU A 1 250 ? 6.398 7.029 25.608 1.00 94.00 250 LEU A CA 1
ATOM 1826 C C . LEU A 1 250 ? 7.509 6.053 26.023 1.00 94.00 250 LEU A C 1
ATOM 1828 O O . LEU A 1 250 ? 8.504 5.900 25.301 1.00 94.00 250 LEU A O 1
ATOM 1832 N N . PRO A 1 251 ? 7.363 5.364 27.168 1.00 95.38 251 PRO A N 1
ATOM 1833 C CA . PRO A 1 251 ? 8.325 4.352 27.566 1.00 95.38 251 PRO A CA 1
ATOM 1834 C C . PRO A 1 251 ? 8.287 3.149 26.607 1.00 95.38 251 PRO A C 1
ATOM 1836 O O . PRO A 1 251 ? 7.260 2.908 25.957 1.00 95.38 251 PRO A O 1
ATOM 1839 N N . PRO A 1 252 ? 9.373 2.357 26.535 1.00 96.50 252 PRO A N 1
ATOM 1840 C CA . PRO A 1 252 ? 9.422 1.174 25.687 1.00 96.50 252 PRO A CA 1
ATOM 1841 C C . PRO A 1 252 ? 8.307 0.175 25.999 1.00 96.50 252 PRO A C 1
ATOM 1843 O O . PRO A 1 252 ? 7.938 -0.042 27.156 1.00 96.50 252 PRO A O 1
ATOM 1846 N N . GLY A 1 253 ? 7.798 -0.467 24.951 1.00 97.06 253 GLY A N 1
ATOM 1847 C CA . GLY A 1 253 ? 6.731 -1.454 25.043 1.00 97.06 253 GLY A CA 1
ATOM 1848 C C . GLY A 1 253 ? 5.781 -1.410 23.853 1.00 97.06 253 GLY A C 1
ATOM 1849 O O . GLY A 1 253 ? 6.009 -0.700 22.874 1.00 97.06 253 GLY A O 1
ATOM 1850 N N . THR A 1 254 ? 4.727 -2.216 23.943 1.00 97.44 254 THR A N 1
ATOM 1851 C CA . THR A 1 254 ? 3.728 -2.367 22.884 1.00 97.44 254 THR A CA 1
ATOM 1852 C C . THR A 1 254 ? 2.475 -1.575 23.228 1.00 97.44 254 THR A C 1
ATOM 1854 O O . THR A 1 254 ? 1.895 -1.748 24.302 1.00 97.44 254 THR A O 1
ATOM 1857 N N . TYR A 1 255 ? 2.047 -0.745 22.288 1.00 96.44 255 TYR A N 1
ATOM 1858 C CA . TYR A 1 255 ? 0.822 0.040 22.334 1.00 96.44 255 TYR A CA 1
ATOM 1859 C C . TYR A 1 255 ? -0.093 -0.456 21.216 1.00 96.44 255 TYR A C 1
ATOM 1861 O O . TYR A 1 255 ? 0.378 -0.717 20.109 1.00 96.44 255 TYR A O 1
ATOM 1869 N N . THR A 1 256 ? -1.390 -0.621 21.483 1.00 96.38 256 THR A N 1
ATOM 1870 C CA . THR A 1 256 ? -2.345 -1.044 20.441 1.00 96.38 256 THR A CA 1
ATOM 1871 C C . THR A 1 256 ? -3.588 -0.175 20.416 1.00 96.38 256 THR A C 1
ATOM 1873 O O . THR A 1 256 ? -4.119 0.182 21.468 1.00 96.38 256 THR A O 1
ATOM 1876 N N . ALA A 1 257 ? -4.043 0.183 19.220 1.00 94.62 257 ALA A N 1
ATOM 1877 C CA . ALA A 1 257 ? -5.281 0.914 18.995 1.00 94.62 257 ALA A CA 1
ATOM 1878 C C . ALA A 1 257 ? -6.208 0.099 18.094 1.00 94.62 257 ALA A C 1
ATOM 1880 O O . ALA A 1 257 ? -5.759 -0.710 17.276 1.00 94.62 257 ALA A O 1
ATOM 1881 N N . ARG A 1 258 ? -7.515 0.332 18.215 1.00 93.81 258 ARG A N 1
ATOM 1882 C CA . ARG A 1 258 ? -8.497 -0.206 17.269 1.00 93.81 258 ARG A CA 1
ATOM 1883 C C . ARG A 1 258 ? -9.438 0.887 16.817 1.00 93.81 258 ARG A C 1
ATOM 1885 O O . ARG A 1 258 ? -10.149 1.479 17.626 1.00 93.81 258 ARG A O 1
ATOM 1892 N N . LEU A 1 259 ? -9.444 1.140 15.518 1.00 92.19 259 LEU A N 1
ATOM 1893 C CA . LEU A 1 259 ? -10.249 2.184 14.910 1.00 92.19 259 LEU A CA 1
ATOM 1894 C C . LEU A 1 259 ? -11.537 1.574 14.390 1.00 92.19 259 LEU A C 1
ATOM 1896 O O . LEU A 1 259 ? -11.513 0.516 13.758 1.00 92.19 259 LEU A O 1
ATOM 1900 N N . ARG A 1 260 ? -12.656 2.240 14.659 1.00 93.88 260 ARG A N 1
ATOM 1901 C CA . ARG A 1 260 ? -13.980 1.783 14.259 1.00 93.88 260 ARG A CA 1
ATOM 1902 C C . ARG A 1 260 ? -14.440 2.516 13.007 1.00 93.88 260 ARG A C 1
ATOM 1904 O O . ARG A 1 260 ? -14.524 3.746 12.982 1.00 93.88 260 ARG A O 1
ATOM 1911 N N . TYR A 1 261 ? -14.809 1.728 12.010 1.00 93.56 261 TYR A N 1
ATOM 1912 C CA . TYR A 1 261 ? -15.438 2.169 10.780 1.00 93.56 261 TYR A CA 1
ATOM 1913 C C . TYR A 1 261 ? -16.875 1.697 10.752 1.00 93.56 261 TYR A C 1
ATOM 1915 O O . TYR A 1 261 ? -17.142 0.517 10.948 1.00 93.56 261 TYR A O 1
ATOM 1923 N N . GLU A 1 262 ? -17.781 2.615 10.460 1.00 95.44 262 GLU A N 1
ATOM 1924 C CA . GLU A 1 262 ? -19.133 2.263 10.073 1.00 95.44 262 GLU A CA 1
ATOM 1925 C C . GLU A 1 262 ? -19.185 2.077 8.556 1.00 95.44 262 GLU A C 1
ATOM 1927 O O . GLU A 1 262 ? -18.765 2.958 7.796 1.00 95.44 262 GLU A O 1
ATOM 1932 N N . ILE A 1 263 ? -19.722 0.938 8.135 1.00 95.25 263 ILE A N 1
ATOM 1933 C CA . ILE A 1 263 ? -19.987 0.595 6.746 1.00 95.25 263 ILE A CA 1
ATOM 1934 C C . ILE A 1 263 ? -21.492 0.658 6.516 1.00 95.25 263 ILE A C 1
ATOM 1936 O O . ILE A 1 263 ? -22.247 -0.074 7.158 1.00 95.25 263 ILE A O 1
ATOM 1940 N N . VAL A 1 264 ? -21.917 1.533 5.605 1.00 95.88 264 VAL A N 1
ATOM 1941 C CA . VAL A 1 264 ? -23.323 1.709 5.229 1.00 95.88 264 VAL A CA 1
ATOM 1942 C C . VAL A 1 264 ? -23.541 1.232 3.798 1.00 95.88 264 VAL A C 1
ATOM 1944 O O . VAL A 1 264 ? -22.920 1.757 2.875 1.00 95.88 264 VAL A O 1
ATOM 1947 N N . GLU A 1 265 ? -24.451 0.278 3.624 1.00 94.38 265 GLU A N 1
ATOM 1948 C CA . GLU A 1 265 ? -24.826 -0.329 2.341 1.00 94.38 265 GLU A CA 1
ATOM 1949 C C . GLU A 1 265 ? -26.337 -0.595 2.345 1.00 94.38 265 GLU A C 1
ATOM 1951 O O . GLU A 1 265 ? -26.861 -1.184 3.291 1.00 94.38 265 GLU A O 1
ATOM 1956 N N . ASP A 1 266 ? -27.064 -0.118 1.330 1.00 93.31 266 ASP A N 1
ATOM 1957 C CA . ASP A 1 266 ? -28.518 -0.321 1.185 1.00 93.31 266 ASP A CA 1
ATOM 1958 C C . ASP A 1 266 ? -29.341 -0.022 2.458 1.00 93.31 266 ASP A C 1
ATOM 1960 O O . ASP A 1 266 ? -30.314 -0.699 2.798 1.00 93.31 266 ASP A O 1
ATOM 1964 N N . GLY A 1 267 ? -28.928 1.008 3.204 1.00 91.56 267 GLY A N 1
ATOM 1965 C CA . GLY A 1 267 ? -29.565 1.424 4.458 1.00 91.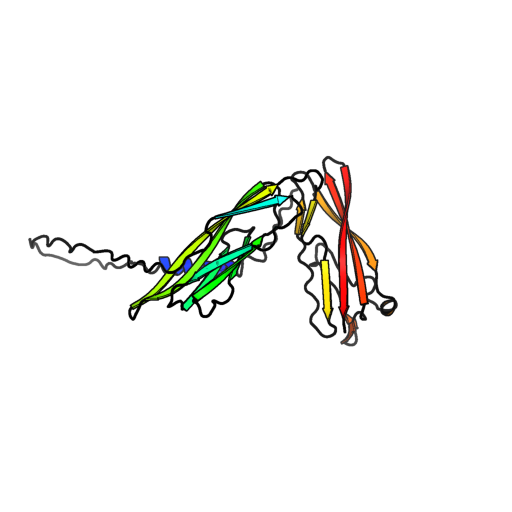56 267 GLY A CA 1
ATOM 1966 C C . GLY A 1 267 ? -29.259 0.535 5.671 1.00 91.56 267 GLY A C 1
ATOM 1967 O O . GLY A 1 267 ? -29.740 0.825 6.767 1.00 91.56 267 GLY A O 1
ATOM 1968 N N . ARG A 1 268 ? -28.450 -0.518 5.513 1.00 94.19 268 ARG A N 1
ATOM 1969 C CA . ARG A 1 268 ? -27.885 -1.309 6.614 1.00 94.19 268 ARG A CA 1
ATOM 1970 C C . ARG A 1 268 ? -26.568 -0.693 7.064 1.00 94.19 268 ARG A C 1
ATOM 1972 O O . ARG A 1 268 ? -25.825 -0.155 6.253 1.00 94.19 268 ARG A O 1
ATOM 1979 N N . SER A 1 269 ? -26.296 -0.783 8.362 1.00 95.75 269 SER A N 1
ATOM 1980 C CA . SER A 1 269 ? -25.056 -0.315 8.977 1.00 95.75 269 SER A CA 1
ATOM 1981 C C . SER A 1 269 ? -24.369 -1.481 9.687 1.00 95.75 269 SER A C 1
ATOM 1983 O O . SER A 1 269 ? -25.034 -2.298 10.330 1.00 95.75 269 SER A O 1
ATOM 1985 N N . SER A 1 270 ? -23.052 -1.581 9.531 1.00 95.31 270 SER A N 1
ATOM 1986 C CA . SER A 1 270 ? -22.203 -2.570 10.195 1.00 95.31 270 SER A CA 1
ATOM 1987 C C . SER A 1 270 ? -20.879 -1.941 10.620 1.00 95.31 270 SER A C 1
ATOM 1989 O O . SER A 1 270 ? -20.473 -0.918 10.074 1.00 95.31 270 SER A O 1
ATOM 1991 N N . ASP A 1 271 ? -20.210 -2.542 11.602 1.00 95.19 271 ASP A N 1
ATOM 1992 C CA . ASP A 1 271 ? -18.914 -2.064 12.078 1.00 95.19 271 ASP A CA 1
ATOM 1993 C C . ASP A 1 271 ? -17.778 -2.946 11.549 1.00 95.19 271 ASP A C 1
ATOM 1995 O O . ASP A 1 271 ? -17.821 -4.173 11.659 1.00 95.19 271 ASP A O 1
ATOM 1999 N N . VAL A 1 272 ? -16.728 -2.305 11.040 1.00 94.06 272 VAL A N 1
ATOM 2000 C CA . VAL A 1 272 ? -15.448 -2.932 10.701 1.00 94.06 272 VAL A CA 1
ATOM 2001 C C . VAL A 1 272 ? -14.341 -2.239 11.485 1.00 94.06 272 VAL A C 1
ATOM 2003 O O . VAL A 1 272 ? -14.423 -1.051 11.800 1.00 94.06 272 VAL A O 1
ATOM 2006 N N . PHE A 1 273 ? -13.300 -2.988 11.836 1.00 93.50 273 PHE A N 1
ATOM 2007 C CA . PHE A 1 273 ? -12.233 -2.501 12.697 1.00 93.50 273 PHE A CA 1
ATOM 2008 C C . PHE A 1 273 ? -10.881 -2.564 11.999 1.00 93.50 273 PHE A C 1
ATOM 2010 O O . PHE A 1 273 ? -10.544 -3.583 11.401 1.00 93.50 273 PHE A O 1
ATOM 2017 N N . TRP A 1 274 ? -10.097 -1.494 12.131 1.00 93.25 274 TRP A N 1
ATOM 2018 C CA . TRP A 1 274 ? -8.725 -1.429 11.634 1.00 93.25 274 TRP A CA 1
ATOM 2019 C C . TRP A 1 274 ? -7.741 -1.369 12.814 1.00 93.25 274 TRP A C 1
ATOM 2021 O O . TRP A 1 274 ? -7.844 -0.450 13.638 1.00 93.25 274 TRP A O 1
ATOM 2031 N N . PRO A 1 275 ? -6.845 -2.362 12.963 1.00 94.81 275 PRO A N 1
ATOM 2032 C CA . PRO A 1 275 ? -5.918 -2.433 14.085 1.00 94.81 275 PRO A CA 1
ATOM 2033 C C . PRO A 1 275 ? -4.649 -1.605 13.847 1.00 94.81 275 PRO A C 1
ATOM 2035 O O . PRO A 1 275 ? -4.157 -1.490 12.724 1.00 94.81 275 PRO A O 1
ATOM 2038 N N . VAL A 1 276 ? -4.089 -1.085 14.937 1.00 93.94 276 VAL A N 1
ATOM 2039 C CA . VAL A 1 276 ? -2.782 -0.421 14.974 1.00 93.94 276 VAL A CA 1
ATOM 2040 C C . VAL A 1 276 ? -1.961 -1.016 16.105 1.00 93.94 276 VAL A C 1
ATOM 2042 O O . VAL A 1 276 ? -2.442 -1.109 17.235 1.00 93.94 276 VAL A O 1
ATOM 2045 N N . THR A 1 277 ? -0.712 -1.342 15.814 1.00 95.06 277 THR A N 1
ATOM 2046 C CA . THR A 1 277 ? 0.315 -1.718 16.777 1.00 95.06 277 THR A CA 1
ATOM 2047 C C . THR A 1 277 ? 1.476 -0.744 16.650 1.00 95.06 277 THR A C 1
ATOM 2049 O O . THR A 1 277 ? 2.006 -0.536 15.563 1.00 95.06 277 THR A O 1
ATOM 2052 N N . LEU A 1 278 ? 1.897 -0.162 17.768 1.00 94.62 278 LEU A N 1
ATOM 2053 C CA . LEU A 1 278 ? 3.128 0.608 17.873 1.00 94.62 278 LEU A CA 1
ATOM 2054 C C . LEU A 1 278 ? 4.065 -0.094 18.852 1.00 94.62 278 LEU A C 1
ATOM 2056 O O . LEU A 1 278 ? 3.740 -0.286 20.026 1.00 94.62 278 LEU A O 1
ATOM 2060 N N . GLN A 1 279 ? 5.253 -0.434 18.371 1.00 96.25 279 GLN A N 1
ATOM 2061 C CA . GLN A 1 279 ? 6.344 -0.932 19.186 1.00 96.25 279 GLN A CA 1
ATOM 2062 C C . GLN A 1 279 ? 7.336 0.197 19.464 1.00 96.25 279 GLN A C 1
ATOM 2064 O O . GLN A 1 279 ? 8.038 0.653 18.563 1.00 96.25 279 GLN A O 1
ATOM 2069 N N . VAL A 1 280 ? 7.433 0.618 20.724 1.00 95.38 280 VAL A N 1
ATOM 2070 C CA . VAL A 1 280 ? 8.484 1.536 21.173 1.00 95.38 280 VAL A CA 1
ATOM 2071 C C . VAL A 1 280 ? 9.678 0.718 21.646 1.00 95.38 280 VAL A C 1
ATOM 2073 O O . VAL A 1 280 ? 9.535 -0.152 22.514 1.00 95.38 280 VAL A O 1
ATOM 2076 N N . VAL A 1 281 ? 10.848 0.987 21.073 1.00 95.38 281 VAL A N 1
ATOM 2077 C CA . VAL A 1 281 ? 12.114 0.333 21.420 1.00 95.38 281 VAL A CA 1
ATOM 2078 C C . VAL A 1 281 ? 13.137 1.351 21.940 1.00 95.38 281 VAL A C 1
ATOM 2080 O O . VAL A 1 281 ? 13.085 2.511 21.522 1.00 95.38 281 VAL A O 1
ATOM 2083 N N . PRO A 1 282 ? 14.048 0.943 22.843 1.00 92.06 282 PRO A N 1
ATOM 2084 C CA . PRO A 1 282 ? 15.135 1.798 23.324 1.00 92.06 282 PRO A CA 1
ATOM 2085 C C . PRO A 1 282 ? 16.085 2.284 22.218 1.00 92.06 282 PRO A C 1
ATOM 2087 O O . PRO A 1 282 ? 16.300 1.547 21.223 1.00 92.06 282 PRO A O 1
#

Foldseek 3Di:
DDDDDDPPDPPVPVVVVVVVVVVVVPPDDDDDDDDDDDDDDDDDDPPDDPPPPPPPPDPDFKDKPAQEAEAEDAAQDWDDKDKIKIAGHPFWPDKWKAWPDDQKGWTKDDADPNRMIMIIIGGHHDDADKDKIKMKIWTWGDDPPPGIDIDIGMRIYTYGHHYDPVDQKHKVVLAAEAEDEPPDPFDDTPDIDMDGYPQKDKDWDDFPDKQADPVCPPPPCRRPQWDDDPVDDTGGNQWDADPVRDIDGHDFDKMKIKIWIWMAHPNDIDIDIHIYIYGYHD

Secondary structure (DSSP, 8-state):
---------S-TTTHHHHHHHHHTTTSS-------------------PPP------------EES-SEEEEEEETT--PPPEEEEEEPPTTEEEEEEEESSTTEEEEEPPPPTTSEEEEEEEEPP--SEEEEEEEEEEEEEEETTTEEEEEEEEEEEEEEEE--TT-SEEEESSSEEEEEETTSPPPPP-PPEEEE-TT-EEEEEEEEEEE--GGGTT-GGGGTSEEEETTEEEEE--EEE-TTS-EEEPPSEEEEEEEEEEEEETTEEEEEEEEEEEEEE-

pLDDT: mean 79.71, std 22.14, range [25.86, 98.38]